Protein AF-A0A7Y4IIH1-F1 (afdb_monomer_lite)

InterPro domains:
  IPR046275 Protein of unknown function DUF6308 [PF19827] (46-214)

Foldseek 3Di:
DDWDKQKQAQFWAWDLPPVRDIDTGGGIDILTNLLVLVVCCCVQALVLVLLCCQFVNPVPQLLFQDPVLQVSCCVRPVLCQCVDPLLVVLSVVLSVVRSVLLVPADLAQALLDDCLLVSQLVNQCSNDVSRDDDQRSLNSLSRCCSSRVRRGASCHPLLCNRLVHPRSSSSSVSLSCSCVPVSNVVVLVVSQVVCCVPSVRNHHSSHSVSSSSVFQSVQWDDPDVPDTDRDDDPPPRPDPDDDPPPPDDD

Sequence (250 aa):
MATERLFLPNVDVGRVDKSGKWKSARSDWFIADPWEKLIAKYERGTTFAYDHYVFNGKHPQRNRITDADIATVNALMNANAGATLDFLNRLRAAQDDLEPLLAQVPLDADLLGPHGVATAAKLLSTLIEKTVRGTQLAVASKLLSMKRPHLVPMLDTVVQACLGTSEIDLALQRFADLVSSGDNHRLLEALSGRVAQRYGIPVGRVRVLDQLIWFDWNVVEADEPGKWVVRGFAEWGYTPGRDDGIRRGP

Secondary structure (DSSP, 8-state):
-PPPEEEEEEEEEEEE-TTS-EEEEEEEEEEESHHHHHHHHHHHSSHHHHHIIIIIS--S-TTS--HHHHHHHHHHH---TTSSHHHHHHHHHHHHHHHHHHHHS-TT--TTSTTHHHHHHHHHHHHHHHH-STTHHHHHHHHHHHHSTTT-----HHHHHHHT---HHHHHHHHHHHHHSHHHHHHHHHHHHHHHHHHS----HHHHHHHHHHHHHTTEEEEETTEEEE---------TT---S-----

pLDDT: mean 79.07, std 20.87, range [25.38, 98.19]

Radius of gyration: 18.15 Å; chains: 1; bounding box: 49×36×57 Å

Structure (mmCIF, N/CA/C/O backbone):
data_AF-A0A7Y4IIH1-F1
#
_entry.id   AF-A0A7Y4IIH1-F1
#
loop_
_atom_site.group_PDB
_atom_site.id
_atom_site.type_symbol
_atom_site.label_atom_id
_atom_site.label_alt_id
_atom_site.label_comp_id
_atom_site.label_asym_id
_atom_site.label_entity_id
_atom_site.label_seq_id
_atom_site.pdbx_PDB_ins_code
_atom_site.Cartn_x
_atom_site.Cartn_y
_atom_site.Cartn_z
_atom_site.occupancy
_atom_site.B_iso_or_equiv
_atom_site.auth_seq_id
_atom_site.auth_comp_id
_atom_site.auth_asym_id
_atom_site.auth_atom_id
_atom_site.pdbx_PDB_model_num
ATOM 1 N N . MET A 1 1 ? 15.203 -14.006 -24.481 1.00 44.81 1 MET A N 1
ATOM 2 C CA . MET A 1 1 ? 13.912 -13.722 -23.817 1.00 44.81 1 MET A CA 1
ATOM 3 C C . MET A 1 1 ? 13.910 -12.247 -23.461 1.00 44.81 1 MET A C 1
ATOM 5 O O . MET A 1 1 ? 14.944 -11.776 -23.009 1.00 44.81 1 MET A O 1
ATOM 9 N N . ALA A 1 2 ? 12.846 -11.501 -23.762 1.00 54.09 2 ALA A N 1
ATOM 10 C CA . ALA A 1 2 ? 12.781 -10.089 -23.388 1.00 54.09 2 ALA A CA 1
ATOM 11 C C . ALA A 1 2 ? 12.668 -9.983 -21.860 1.00 54.09 2 ALA A C 1
ATOM 13 O O . ALA A 1 2 ? 11.810 -10.635 -21.272 1.00 54.09 2 ALA A O 1
ATOM 14 N N . THR A 1 3 ? 13.551 -9.210 -21.231 1.00 71.94 3 THR A N 1
ATOM 15 C CA . THR A 1 3 ? 13.504 -8.945 -19.789 1.00 71.94 3 THR A CA 1
ATOM 16 C C . THR A 1 3 ? 12.234 -8.164 -19.455 1.00 71.94 3 THR A C 1
ATOM 18 O O . THR A 1 3 ? 12.039 -7.068 -19.986 1.00 71.94 3 THR A O 1
ATOM 21 N N . GLU A 1 4 ? 11.376 -8.713 -18.590 1.00 82.69 4 GLU A N 1
ATOM 22 C CA . GLU A 1 4 ? 10.209 -7.999 -18.057 1.00 82.69 4 GLU A CA 1
ATOM 23 C C . GLU A 1 4 ? 10.684 -6.767 -17.269 1.00 82.69 4 GLU A C 1
ATOM 25 O O . GLU A 1 4 ? 11.630 -6.841 -16.481 1.00 82.69 4 GLU A O 1
ATOM 30 N N . ARG A 1 5 ? 10.042 -5.616 -17.491 1.00 85.75 5 ARG A N 1
ATOM 31 C CA . ARG A 1 5 ? 10.365 -4.357 -16.809 1.00 85.75 5 ARG A CA 1
ATOM 32 C C . ARG A 1 5 ? 9.087 -3.657 -16.383 1.00 85.75 5 ARG A C 1
ATOM 34 O O . ARG A 1 5 ? 8.181 -3.499 -17.195 1.00 85.75 5 ARG A O 1
ATOM 41 N N . LEU A 1 6 ? 9.044 -3.218 -15.130 1.00 86.19 6 LEU A N 1
ATOM 42 C CA . LEU A 1 6 ? 8.003 -2.324 -14.628 1.00 86.19 6 LEU A CA 1
ATOM 43 C C . LEU A 1 6 ? 8.494 -0.883 -14.752 1.00 86.19 6 LEU A C 1
ATOM 45 O O . LEU A 1 6 ? 9.621 -0.593 -14.352 1.00 86.19 6 LEU A O 1
ATOM 49 N N . PHE A 1 7 ? 7.669 0.006 -15.294 1.00 86.38 7 PHE A N 1
ATOM 50 C CA . PHE A 1 7 ? 8.059 1.385 -15.562 1.00 86.38 7 PHE A CA 1
ATOM 51 C C . PHE A 1 7 ? 7.447 2.347 -14.545 1.00 86.38 7 PHE A C 1
ATOM 53 O O . PHE A 1 7 ? 6.234 2.402 -14.379 1.00 86.38 7 PHE A O 1
ATOM 60 N N . LEU A 1 8 ? 8.281 3.137 -13.884 1.00 84.06 8 L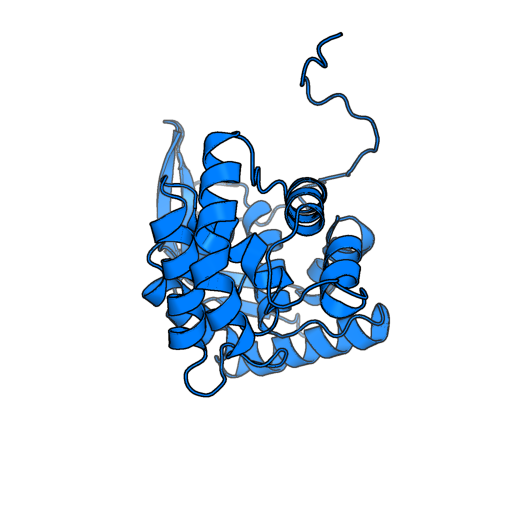EU A N 1
ATOM 61 C CA . LEU A 1 8 ? 7.880 4.162 -12.932 1.00 84.06 8 LEU A CA 1
ATOM 62 C C . LEU A 1 8 ? 8.285 5.531 -13.507 1.00 84.06 8 LEU A C 1
ATOM 64 O O . LEU A 1 8 ? 9.437 5.943 -13.342 1.00 84.06 8 LEU A O 1
ATOM 68 N N . PRO A 1 9 ? 7.386 6.216 -14.239 1.00 78.56 9 PRO A N 1
ATOM 69 C CA . PRO A 1 9 ? 7.698 7.507 -14.837 1.00 78.56 9 PRO A CA 1
ATOM 70 C C . PRO A 1 9 ? 7.870 8.582 -13.772 1.00 78.56 9 PRO A C 1
ATOM 72 O O . PRO A 1 9 ? 7.088 8.645 -12.820 1.00 78.56 9 PRO A O 1
ATOM 75 N N . ASN A 1 10 ? 8.820 9.492 -14.002 1.00 76.81 10 ASN A N 1
ATOM 76 C CA . ASN A 1 10 ? 8.919 10.750 -13.260 1.00 76.81 10 ASN A CA 1
ATOM 77 C C . ASN A 1 10 ? 8.866 10.561 -11.727 1.00 76.81 10 ASN A C 1
ATOM 79 O O . ASN A 1 10 ? 8.153 11.279 -11.025 1.00 76.81 10 ASN A O 1
ATOM 83 N N . VAL A 1 11 ? 9.583 9.575 -11.195 1.00 74.00 11 VAL A N 1
ATOM 84 C CA . VAL A 1 11 ? 9.706 9.324 -9.752 1.00 74.00 11 VAL A CA 1
ATOM 85 C C . VAL A 1 11 ? 10.862 10.134 -9.189 1.00 74.00 11 VAL A C 1
ATOM 87 O O . VAL A 1 11 ? 11.832 10.408 -9.896 1.00 74.00 11 VAL A O 1
ATOM 90 N N . ASP A 1 12 ? 10.761 10.572 -7.936 1.00 66.56 12 ASP A N 1
ATOM 91 C CA . ASP A 1 12 ? 11.927 11.181 -7.297 1.00 66.56 12 ASP A CA 1
ATOM 92 C C . ASP A 1 12 ? 12.937 10.064 -7.064 1.00 66.56 12 ASP A C 1
ATOM 94 O O . ASP A 1 12 ? 12.570 9.046 -6.496 1.00 66.56 12 ASP A O 1
ATOM 98 N N . VAL A 1 13 ? 14.170 10.236 -7.549 1.00 64.06 13 VAL A N 1
ATOM 99 C CA . VAL A 1 13 ? 15.329 9.352 -7.352 1.00 64.06 13 VAL A CA 1
ATOM 100 C C . VAL A 1 13 ? 16.406 10.173 -6.660 1.00 64.06 13 VAL A C 1
ATOM 102 O O . VAL A 1 13 ? 16.726 11.277 -7.103 1.00 64.06 13 VAL A O 1
ATOM 105 N N . GLY A 1 14 ? 16.955 9.694 -5.545 1.00 56.56 14 GLY A N 1
ATOM 106 C CA . GLY A 1 14 ? 17.866 10.511 -4.750 1.00 56.56 14 GLY A CA 1
ATOM 107 C C . GLY A 1 14 ? 18.852 9.745 -3.888 1.00 56.56 14 GLY A C 1
ATOM 108 O O . GLY A 1 14 ? 18.819 8.523 -3.795 1.00 56.56 14 GLY A O 1
ATOM 109 N N . ARG A 1 15 ? 19.760 10.501 -3.266 1.00 53.66 15 ARG A N 1
ATOM 110 C CA . ARG A 1 15 ? 20.737 10.008 -2.293 1.00 53.66 15 ARG A CA 1
ATOM 111 C C . ARG A 1 15 ? 20.889 10.979 -1.138 1.00 53.66 15 ARG A C 1
ATOM 113 O O . ARG A 1 15 ? 20.716 12.186 -1.298 1.00 53.66 15 ARG A O 1
ATOM 120 N N . VAL A 1 16 ? 21.331 10.461 -0.004 1.00 48.91 16 VAL A N 1
ATOM 121 C CA . VAL A 1 16 ? 21.930 11.279 1.048 1.00 48.91 16 VAL A CA 1
ATOM 122 C C . VAL A 1 16 ? 23.322 11.705 0.565 1.00 48.91 16 VAL A C 1
ATOM 124 O O . VAL A 1 16 ? 24.141 10.870 0.188 1.00 48.91 16 VAL A O 1
ATOM 127 N N . ASP A 1 17 ? 23.581 13.007 0.472 1.00 51.72 17 ASP A N 1
ATOM 128 C CA . ASP A 1 17 ? 24.900 13.516 0.111 1.00 51.72 17 ASP A CA 1
ATOM 129 C C . ASP A 1 17 ? 25.896 13.384 1.278 1.00 51.72 17 ASP A C 1
ATOM 131 O O . ASP A 1 17 ? 25.547 12.988 2.388 1.00 51.72 17 ASP A O 1
ATOM 135 N N . LYS A 1 18 ? 27.165 13.740 1.039 1.00 48.38 18 LYS A N 1
ATOM 136 C CA . LYS A 1 18 ? 28.232 13.651 2.054 1.00 48.38 18 LYS A CA 1
ATOM 137 C C . LYS A 1 18 ? 27.958 14.482 3.319 1.00 48.38 18 LYS A C 1
ATOM 139 O O . LYS A 1 18 ? 28.639 14.282 4.316 1.00 48.38 18 LYS A O 1
ATOM 144 N N . SER A 1 19 ? 27.002 15.414 3.276 1.00 60.31 19 SER A N 1
ATOM 145 C CA . SER A 1 19 ? 26.582 16.235 4.416 1.00 60.31 19 SER A CA 1
ATOM 146 C C . SER A 1 19 ? 25.385 15.655 5.175 1.00 60.31 19 SER A C 1
ATOM 148 O O . SER A 1 19 ? 24.876 16.292 6.092 1.00 60.31 19 SER A O 1
ATOM 150 N N . GLY A 1 20 ? 24.912 14.463 4.801 1.00 47.56 20 GLY A N 1
ATOM 151 C CA . GLY A 1 20 ? 23.701 13.883 5.374 1.00 47.56 20 GLY A CA 1
ATOM 152 C C . GLY A 1 20 ? 22.411 14.453 4.775 1.00 47.56 20 GLY A C 1
ATOM 153 O O . GLY A 1 20 ? 21.328 14.141 5.265 1.00 47.56 20 GLY A O 1
ATOM 154 N N . LYS A 1 21 ? 22.483 15.272 3.713 1.00 50.66 21 LYS A N 1
ATOM 155 C CA . LYS A 1 21 ? 21.307 15.916 3.116 1.00 50.66 21 LYS A CA 1
ATO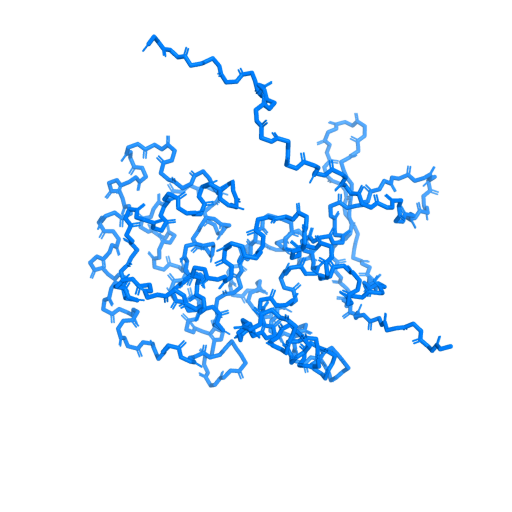M 156 C C . LYS A 1 21 ? 20.780 15.112 1.932 1.00 50.66 21 LYS A C 1
ATOM 158 O O . LYS A 1 21 ? 21.519 14.815 0.997 1.00 50.66 21 LYS A O 1
ATOM 163 N N . TRP A 1 22 ? 19.484 14.807 1.934 1.00 56.59 22 TRP A N 1
ATOM 164 C CA . TRP A 1 22 ? 18.830 14.176 0.787 1.00 56.59 22 TRP A CA 1
ATOM 165 C C . TRP A 1 22 ? 18.840 15.109 -0.435 1.00 56.59 22 TRP A C 1
ATOM 167 O O . TRP A 1 22 ? 18.371 16.248 -0.367 1.00 56.59 22 TRP A O 1
ATOM 177 N N . LYS A 1 23 ? 19.368 14.620 -1.559 1.00 55.09 23 LYS A N 1
ATOM 178 C CA . LYS A 1 23 ? 19.279 15.235 -2.886 1.00 55.09 23 LYS A CA 1
ATOM 179 C C . LYS A 1 23 ? 18.544 14.281 -3.810 1.00 55.09 23 LYS A C 1
ATOM 181 O O . LYS A 1 23 ? 18.997 13.155 -3.984 1.00 55.09 23 LYS A O 1
ATOM 186 N N . SER A 1 24 ? 17.458 14.745 -4.414 1.00 63.81 24 SER A N 1
ATOM 187 C CA . SER A 1 24 ? 16.693 13.987 -5.405 1.00 63.81 24 SER A CA 1
ATOM 188 C C . SER A 1 24 ? 16.525 14.775 -6.695 1.00 63.81 24 SER A C 1
ATOM 190 O O . SER A 1 24 ? 16.630 16.003 -6.710 1.00 63.81 24 SER A O 1
ATOM 192 N N . ALA A 1 25 ? 16.307 14.038 -7.775 1.00 62.34 25 ALA A N 1
ATOM 193 C CA . ALA A 1 25 ? 15.836 14.543 -9.046 1.00 62.34 25 ALA A CA 1
ATOM 194 C C . ALA A 1 25 ? 14.739 13.610 -9.554 1.00 62.34 25 ALA A C 1
ATOM 196 O O . ALA A 1 25 ? 14.790 12.398 -9.334 1.00 62.34 25 ALA A O 1
ATOM 197 N N . ARG A 1 26 ? 13.773 14.180 -10.268 1.00 65.56 26 ARG A N 1
ATOM 198 C CA . ARG A 1 26 ? 12.762 13.401 -10.967 1.00 65.56 26 ARG A CA 1
ATOM 199 C C . ARG A 1 26 ? 13.394 12.684 -12.156 1.00 65.56 26 ARG A C 1
ATOM 201 O O . ARG A 1 26 ? 14.034 13.325 -12.988 1.00 65.56 26 ARG A O 1
ATOM 208 N N . SER A 1 27 ? 13.215 11.373 -12.229 1.00 68.94 27 SER A N 1
ATOM 209 C CA . SER A 1 27 ? 13.695 10.543 -13.329 1.00 68.94 27 SER A CA 1
ATOM 210 C C . SER A 1 27 ? 12.711 9.424 -13.611 1.00 68.94 27 SER A C 1
ATOM 212 O O . SER A 1 27 ? 11.966 8.980 -12.742 1.00 68.94 27 SER A O 1
ATOM 214 N N . ASP A 1 28 ? 12.762 8.933 -14.835 1.00 76.44 28 ASP A N 1
ATOM 215 C CA . ASP A 1 28 ? 12.194 7.647 -15.190 1.00 76.44 28 ASP A CA 1
ATOM 216 C C . ASP A 1 28 ? 12.998 6.522 -14.526 1.00 76.44 28 ASP A C 1
ATOM 218 O O . ASP A 1 28 ? 14.234 6.549 -14.522 1.00 76.44 28 ASP A O 1
ATOM 222 N N . TRP A 1 29 ? 12.298 5.539 -13.960 1.00 77.69 29 TRP A N 1
ATOM 223 C CA . TRP A 1 29 ? 12.890 4.370 -13.313 1.00 77.69 29 TRP A CA 1
ATOM 224 C C . TRP A 1 29 ? 12.255 3.084 -13.846 1.00 77.69 29 TRP A C 1
ATOM 226 O O . TRP A 1 29 ? 11.046 2.997 -14.042 1.00 77.69 29 TRP A O 1
ATOM 236 N N . PHE A 1 30 ? 13.082 2.068 -14.087 1.00 81.94 30 PHE A N 1
ATOM 237 C CA . PHE A 1 30 ? 12.644 0.729 -14.457 1.00 81.94 30 PHE A CA 1
ATOM 238 C C . PHE A 1 30 ? 13.033 -0.281 -13.383 1.00 81.94 30 PHE A C 1
ATOM 240 O O . PHE A 1 30 ? 14.219 -0.455 -13.099 1.00 81.94 30 PHE A O 1
ATOM 247 N N . ILE A 1 31 ? 12.051 -1.019 -12.871 1.00 84.12 31 ILE A N 1
ATOM 248 C CA . ILE A 1 31 ? 12.310 -2.210 -12.065 1.00 84.12 31 ILE A CA 1
ATOM 249 C C . ILE A 1 31 ? 12.504 -3.376 -13.034 1.00 84.12 31 ILE A C 1
ATOM 251 O O . ILE A 1 31 ? 11.542 -3.893 -13.607 1.00 84.12 31 ILE A O 1
ATOM 255 N N . ALA A 1 32 ? 13.760 -3.772 -13.238 1.00 82.38 32 ALA A N 1
ATOM 256 C CA . ALA A 1 32 ? 14.107 -4.969 -14.006 1.00 82.38 32 ALA A CA 1
AT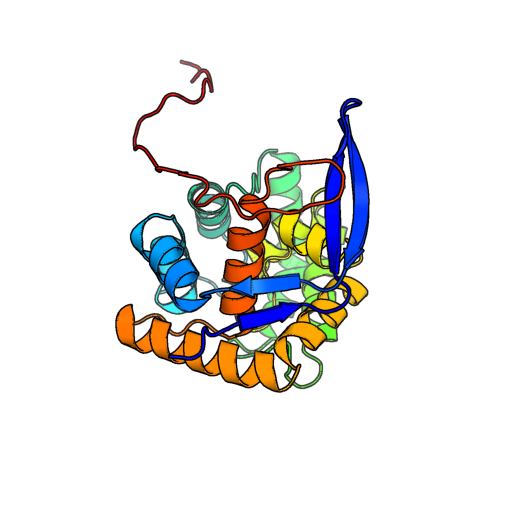OM 257 C C . ALA A 1 32 ? 13.762 -6.251 -13.231 1.00 82.38 32 ALA A C 1
ATOM 259 O O . ALA A 1 32 ? 13.793 -6.242 -12.000 1.00 82.38 32 ALA A O 1
ATOM 260 N N . ASP A 1 33 ? 13.439 -7.327 -13.947 1.00 85.38 33 ASP A N 1
ATOM 261 C CA . ASP A 1 33 ? 13.235 -8.676 -13.397 1.00 85.38 33 ASP A CA 1
ATOM 262 C C . ASP A 1 33 ? 12.285 -8.713 -12.176 1.00 85.38 33 ASP A C 1
ATOM 264 O O . ASP A 1 33 ? 12.609 -9.278 -11.125 1.00 85.38 33 ASP A O 1
ATOM 268 N N . PRO A 1 34 ? 11.086 -8.095 -12.265 1.00 90.31 34 PRO A N 1
ATOM 269 C CA . PRO A 1 34 ? 10.200 -7.926 -11.113 1.00 90.31 34 PRO A CA 1
ATOM 270 C C . PRO A 1 34 ? 9.757 -9.264 -10.508 1.00 90.31 34 PRO A C 1
ATOM 272 O O . PRO A 1 34 ? 9.565 -9.364 -9.299 1.00 90.31 34 PRO A O 1
ATOM 275 N N . TRP A 1 35 ? 9.645 -10.321 -11.316 1.00 92.69 35 TRP A N 1
ATOM 276 C CA . TRP A 1 35 ? 9.315 -11.648 -10.806 1.00 92.69 35 TRP A CA 1
ATOM 277 C C . TRP A 1 35 ? 10.412 -12.233 -9.907 1.00 92.69 35 TRP A C 1
ATOM 279 O O . TRP A 1 35 ? 10.108 -12.757 -8.836 1.00 92.69 35 TRP A O 1
ATOM 289 N N . GLU A 1 36 ? 11.683 -12.098 -10.287 1.00 87.19 36 GLU A N 1
ATOM 290 C CA . GLU A 1 36 ? 12.807 -12.581 -9.474 1.00 87.19 36 GLU A CA 1
ATOM 291 C C . GLU A 1 36 ? 12.888 -11.831 -8.140 1.00 87.19 36 GLU A C 1
ATOM 293 O O . GLU A 1 36 ? 13.114 -12.429 -7.085 1.00 87.19 36 GLU A O 1
ATOM 298 N N . LYS A 1 37 ? 12.610 -10.522 -8.168 1.00 86.56 37 LYS A N 1
ATOM 299 C CA . LYS A 1 37 ? 12.532 -9.675 -6.971 1.00 86.56 37 LYS A CA 1
ATOM 300 C C . LYS A 1 37 ? 11.412 -10.108 -6.030 1.00 86.56 37 LYS A C 1
ATOM 302 O O . LYS A 1 37 ? 11.634 -10.204 -4.822 1.00 86.56 37 LYS A O 1
ATOM 307 N N . LEU A 1 38 ? 10.230 -10.415 -6.566 1.00 90.31 38 LEU A N 1
ATOM 308 C CA . LEU A 1 38 ? 9.129 -10.963 -5.773 1.00 90.31 38 LEU A CA 1
ATOM 309 C C . LEU A 1 38 ? 9.506 -12.316 -5.166 1.00 90.31 38 LEU A C 1
ATOM 311 O O . LEU A 1 38 ? 9.359 -12.485 -3.961 1.00 90.31 38 LEU A O 1
ATOM 315 N N . ILE A 1 39 ? 10.062 -13.250 -5.941 1.00 89.44 39 ILE A N 1
ATOM 316 C CA . ILE A 1 39 ? 10.516 -14.544 -5.402 1.00 89.44 39 ILE A CA 1
ATOM 317 C C . ILE A 1 39 ? 11.471 -14.331 -4.224 1.00 89.44 39 ILE A C 1
ATOM 319 O O . ILE A 1 39 ? 11.249 -14.881 -3.145 1.00 89.44 39 ILE A O 1
ATOM 323 N N . ALA A 1 40 ? 12.487 -13.481 -4.389 1.00 84.88 40 ALA A N 1
ATOM 324 C CA . ALA A 1 40 ? 13.439 -13.187 -3.323 1.00 84.88 40 ALA A CA 1
ATOM 325 C C . ALA A 1 40 ? 12.748 -12.622 -2.069 1.00 84.88 40 ALA A C 1
ATOM 327 O O . ALA A 1 40 ? 13.067 -13.027 -0.949 1.00 84.88 40 ALA A O 1
ATOM 328 N N . LYS A 1 41 ? 11.761 -11.735 -2.244 1.00 84.12 41 LYS A N 1
ATOM 329 C CA . LYS A 1 41 ? 10.953 -11.174 -1.153 1.00 84.12 41 LYS A CA 1
ATOM 330 C C . LYS A 1 41 ? 10.145 -12.223 -0.395 1.00 84.12 41 LYS A C 1
ATOM 332 O O . LYS A 1 41 ? 10.058 -12.116 0.830 1.00 84.12 41 LYS A O 1
ATOM 337 N N . TYR A 1 42 ? 9.546 -13.182 -1.096 1.00 88.12 42 TYR A N 1
ATOM 338 C CA . TYR A 1 42 ? 8.730 -14.238 -0.491 1.00 88.12 42 TYR A CA 1
ATOM 339 C C . TYR A 1 42 ? 9.578 -15.342 0.145 1.00 88.12 42 TYR A C 1
ATOM 341 O O . TYR A 1 42 ? 9.196 -15.866 1.185 1.00 88.12 42 TYR A O 1
ATOM 349 N N . GLU A 1 43 ? 10.732 -15.677 -0.431 1.00 86.25 43 GLU A N 1
ATOM 350 C CA . GLU A 1 43 ? 11.557 -16.801 0.037 1.00 86.25 43 GLU A CA 1
ATOM 351 C C . GLU A 1 43 ? 12.583 -16.415 1.107 1.00 86.25 43 GLU A C 1
ATOM 353 O O . GLU A 1 43 ? 13.008 -17.273 1.876 1.00 86.25 43 GLU A O 1
ATOM 358 N N . ARG A 1 44 ? 12.999 -15.143 1.170 1.00 76.75 44 ARG A N 1
ATOM 359 C CA . ARG A 1 44 ? 14.077 -14.691 2.074 1.00 76.75 44 ARG A CA 1
ATOM 360 C C . ARG A 1 44 ? 13.641 -13.636 3.088 1.00 76.75 44 ARG A C 1
ATOM 362 O O . ARG A 1 44 ? 14.411 -13.301 3.982 1.00 76.75 44 ARG A O 1
ATOM 369 N N . GLY A 1 45 ? 12.440 -13.082 2.934 1.00 73.50 45 GLY A N 1
ATOM 370 C CA . GLY A 1 45 ? 11.942 -11.975 3.746 1.00 73.50 45 GLY A CA 1
ATOM 371 C C . GLY A 1 45 ? 10.733 -12.327 4.610 1.00 73.50 45 GLY A C 1
ATOM 372 O O . GLY A 1 45 ? 10.229 -13.445 4.621 1.00 73.50 45 GLY A O 1
ATOM 373 N N . THR A 1 46 ? 10.211 -11.314 5.297 1.00 84.12 46 THR A N 1
ATOM 374 C CA . THR A 1 46 ? 8.980 -11.389 6.104 1.00 84.12 46 THR A CA 1
ATOM 375 C C . THR A 1 46 ? 7.699 -11.332 5.263 1.00 84.12 46 THR A C 1
ATOM 377 O O . THR A 1 46 ? 6.599 -11.475 5.797 1.00 84.12 46 THR A O 1
ATOM 380 N N . THR A 1 47 ? 7.831 -11.134 3.947 1.00 89.38 47 THR A N 1
ATOM 381 C CA . THR A 1 47 ? 6.727 -10.931 2.999 1.00 89.38 47 THR A CA 1
ATOM 382 C C . THR A 1 47 ? 5.737 -12.085 3.013 1.00 89.38 47 THR A C 1
ATOM 384 O O . THR A 1 47 ? 4.545 -11.844 3.169 1.00 89.38 47 THR A O 1
ATOM 387 N N . PHE A 1 48 ? 6.224 -13.329 2.929 1.00 90.19 48 PHE A N 1
ATOM 388 C CA . PHE A 1 48 ? 5.360 -14.509 2.936 1.00 90.19 48 PHE A CA 1
ATOM 389 C C . PHE A 1 48 ? 4.524 -14.580 4.219 1.00 90.19 48 PHE A C 1
ATOM 391 O O . PHE A 1 48 ? 3.310 -14.738 4.152 1.00 90.19 48 PHE A O 1
ATOM 398 N N . ALA A 1 49 ? 5.153 -14.401 5.385 1.00 89.75 49 ALA A N 1
ATOM 399 C CA . ALA A 1 49 ? 4.456 -14.433 6.670 1.00 89.75 49 ALA A CA 1
ATOM 400 C C . ALA A 1 49 ? 3.409 -13.314 6.786 1.00 89.75 49 ALA A C 1
ATOM 402 O O . ALA A 1 49 ? 2.292 -13.554 7.245 1.00 89.75 49 ALA A O 1
ATOM 403 N N . TYR A 1 50 ? 3.752 -12.104 6.337 1.00 90.75 50 TYR A N 1
ATOM 404 C CA . TYR A 1 50 ? 2.841 -10.966 6.376 1.00 90.75 50 TYR A CA 1
ATOM 405 C C . TYR A 1 50 ? 1.660 -11.147 5.421 1.00 90.75 50 TYR A C 1
ATOM 407 O O . TYR A 1 50 ? 0.513 -11.027 5.844 1.00 90.75 50 TYR A O 1
ATOM 415 N N . ASP A 1 51 ? 1.904 -11.471 4.150 1.00 92.69 51 ASP A N 1
ATOM 416 C CA . ASP A 1 51 ? 0.814 -11.606 3.183 1.00 92.69 51 ASP A CA 1
ATOM 417 C C . ASP A 1 51 ? -0.046 -12.838 3.503 1.00 92.69 51 ASP A C 1
ATOM 419 O O . ASP A 1 51 ? -1.266 -12.796 3.354 1.00 92.69 51 ASP A O 1
ATOM 423 N N . HIS A 1 52 ? 0.538 -13.903 4.060 1.00 89.94 52 HIS A N 1
ATOM 424 C CA . HIS A 1 52 ? -0.249 -15.005 4.599 1.00 89.94 52 HIS A CA 1
ATOM 425 C C . HIS A 1 52 ? -1.166 -14.534 5.738 1.00 89.94 52 HIS A C 1
ATOM 427 O O . HIS A 1 52 ? -2.343 -14.875 5.730 1.00 89.94 52 HIS A O 1
ATOM 433 N N . TYR A 1 53 ? -0.686 -13.725 6.692 1.00 88.44 53 TYR A N 1
ATOM 434 C CA . TYR A 1 53 ? -1.532 -13.150 7.751 1.00 88.44 53 TYR A CA 1
ATOM 435 C C . TYR A 1 53 ? -2.673 -12.287 7.187 1.00 88.44 53 TYR A C 1
ATOM 437 O O . TYR A 1 53 ? -3.823 -12.429 7.605 1.00 88.44 53 TYR A O 1
ATOM 445 N N . VAL A 1 54 ? -2.374 -11.425 6.214 1.00 90.25 54 VAL A N 1
ATOM 446 C CA . VAL A 1 54 ? -3.329 -10.449 5.667 1.00 90.25 54 VAL A CA 1
ATOM 447 C C . VAL A 1 54 ? -4.379 -11.091 4.757 1.00 90.25 54 VAL A C 1
ATOM 449 O O . VAL A 1 54 ? -5.577 -10.819 4.919 1.00 90.25 54 VAL A O 1
ATOM 452 N N . PHE A 1 55 ? -3.951 -11.931 3.812 1.00 87.62 55 PHE A N 1
ATOM 453 C CA . PHE A 1 55 ? -4.801 -12.453 2.736 1.00 87.62 55 PHE A CA 1
ATOM 454 C C . PHE A 1 55 ? -5.366 -13.848 3.030 1.00 87.62 55 PHE A C 1
ATOM 456 O O . PHE A 1 55 ? -6.518 -14.107 2.696 1.00 87.62 55 PHE A O 1
ATOM 463 N N . ASN A 1 56 ? -4.606 -14.717 3.704 1.00 81.38 56 ASN A N 1
ATOM 464 C CA . ASN A 1 56 ? -5.023 -16.099 3.997 1.00 81.38 56 ASN A CA 1
ATOM 465 C C . ASN A 1 56 ? -5.385 -16.326 5.468 1.00 81.38 56 ASN A C 1
ATOM 467 O O . ASN A 1 56 ? -6.046 -17.305 5.820 1.00 81.38 56 ASN A O 1
ATOM 471 N N . GLY A 1 57 ? -4.941 -15.433 6.348 1.00 61.50 57 GLY A N 1
ATOM 472 C CA . GLY A 1 57 ? -5.226 -15.497 7.763 1.00 61.50 57 GLY A CA 1
ATOM 473 C C . GLY A 1 57 ? -6.712 -15.292 8.011 1.00 61.50 57 GLY A C 1
ATOM 474 O O . GLY A 1 57 ? -7.372 -14.463 7.378 1.00 61.50 57 GLY A O 1
ATOM 475 N N . LYS A 1 58 ? -7.236 -16.004 9.012 1.00 59.56 58 LYS A N 1
ATOM 476 C CA . LYS A 1 58 ? -8.506 -15.675 9.672 1.00 59.56 58 LYS A CA 1
ATOM 477 C C . LYS A 1 58 ? -8.343 -14.368 10.445 1.00 59.56 58 LYS A C 1
ATOM 479 O O . LYS A 1 58 ? -8.471 -14.374 11.664 1.00 59.56 58 LYS A O 1
ATOM 484 N N . HIS A 1 59 ? -7.978 -13.283 9.763 1.00 66.69 59 HIS A N 1
ATOM 485 C CA . HIS A 1 59 ? -7.698 -12.004 10.381 1.00 66.69 59 HIS A CA 1
ATOM 486 C C . HIS A 1 59 ? -8.923 -11.617 11.220 1.00 66.69 59 HIS A C 1
ATOM 488 O O . HIS A 1 59 ? -9.978 -11.303 10.654 1.00 66.69 59 HIS A O 1
ATOM 494 N N . PRO A 1 60 ? -8.820 -11.660 12.560 1.00 63.06 60 PRO A N 1
ATOM 495 C CA . PRO A 1 60 ? -9.954 -11.336 13.397 1.00 63.06 60 PRO A CA 1
ATOM 496 C C . PRO A 1 60 ? -10.214 -9.837 13.256 1.00 63.06 60 PRO A C 1
ATOM 498 O O . PRO A 1 60 ? -9.277 -9.048 13.152 1.00 63.06 60 PRO A O 1
ATOM 501 N N . GLN A 1 61 ? -11.488 -9.448 13.219 1.00 86.44 61 GLN A N 1
ATOM 502 C CA . GLN A 1 61 ? -11.904 -8.043 13.271 1.00 86.44 61 GLN A CA 1
ATOM 503 C C . GLN A 1 61 ? -11.341 -7.184 12.115 1.00 86.44 61 GLN A C 1
ATOM 505 O O . GLN A 1 61 ? -10.528 -6.276 12.293 1.00 86.44 61 GLN A O 1
ATOM 510 N N . ARG A 1 62 ? -11.824 -7.440 10.889 1.00 90.00 62 ARG A N 1
ATOM 511 C CA . ARG A 1 62 ? -11.456 -6.687 9.669 1.00 90.00 62 ARG A CA 1
ATOM 512 C C . ARG A 1 62 ? -11.779 -5.187 9.723 1.00 90.00 62 ARG A C 1
ATOM 514 O O . ARG A 1 62 ? -11.257 -4.438 8.900 1.00 90.00 62 ARG A O 1
ATOM 521 N N . ASN A 1 63 ? -12.612 -4.756 10.667 1.00 94.06 63 ASN A N 1
ATOM 522 C CA . ASN A 1 63 ? -13.030 -3.362 10.812 1.00 94.06 63 ASN A CA 1
ATOM 523 C C . ASN A 1 63 ? -12.356 -2.647 11.988 1.00 94.06 63 ASN A C 1
ATOM 525 O O . ASN A 1 63 ? -12.659 -1.493 12.229 1.00 94.06 63 ASN A O 1
ATOM 529 N N . ARG A 1 64 ? -11.432 -3.296 12.704 1.00 92.62 64 ARG A N 1
ATOM 530 C CA . ARG A 1 64 ? -10.796 -2.727 13.898 1.00 92.62 64 ARG A CA 1
ATOM 531 C C . ARG A 1 64 ? -9.306 -3.014 13.890 1.00 92.62 64 ARG A C 1
ATOM 533 O O . ARG A 1 64 ? -8.932 -4.150 13.619 1.00 92.62 64 ARG A O 1
ATOM 540 N N . ILE A 1 65 ? -8.446 -2.039 14.188 1.00 92.00 65 ILE A N 1
ATOM 541 C CA . ILE A 1 65 ? -7.009 -2.320 14.380 1.00 92.00 65 ILE A CA 1
ATOM 542 C C . ILE A 1 65 ? -6.830 -2.932 15.776 1.00 92.00 65 ILE A C 1
ATOM 544 O O . ILE A 1 65 ? -7.208 -2.329 16.776 1.00 92.00 65 ILE A O 1
ATOM 548 N N . THR A 1 66 ? -6.283 -4.138 15.837 1.00 91.00 66 THR A N 1
ATOM 549 C CA . THR A 1 66 ? -6.132 -4.949 17.049 1.00 91.00 66 THR A CA 1
ATOM 550 C C . THR A 1 66 ? -4.691 -4.935 17.553 1.00 91.00 66 THR A C 1
ATOM 552 O O . THR A 1 66 ? -3.767 -4.585 16.818 1.00 91.00 66 THR A O 1
ATOM 555 N N . ASP A 1 67 ? -4.467 -5.391 18.784 1.00 89.56 67 ASP A N 1
ATOM 556 C CA . ASP A 1 67 ? -3.107 -5.556 19.315 1.00 89.56 67 ASP A CA 1
ATOM 557 C C . ASP A 1 67 ? -2.289 -6.573 18.493 1.00 89.56 67 ASP A C 1
ATOM 559 O O . ASP A 1 67 ? -1.079 -6.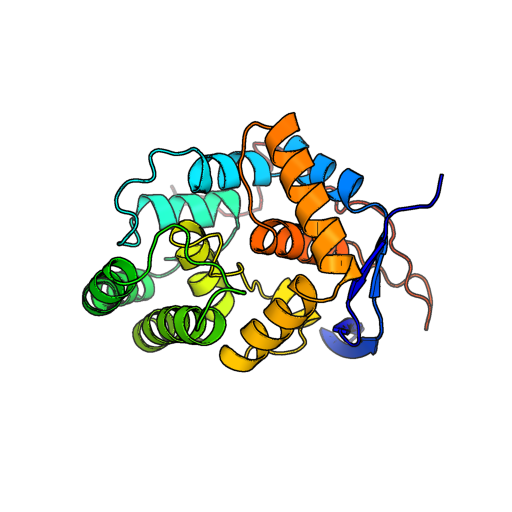410 18.334 1.00 89.56 67 ASP A O 1
ATOM 563 N N . ALA A 1 68 ? -2.947 -7.576 17.894 1.00 89.31 68 ALA A N 1
ATOM 564 C CA . ALA A 1 68 ? -2.309 -8.519 16.975 1.00 89.31 68 ALA A CA 1
ATOM 565 C C . ALA A 1 68 ? -1.800 -7.830 15.698 1.00 89.31 68 ALA A C 1
ATOM 567 O O . ALA A 1 68 ? -0.735 -8.188 15.195 1.00 89.31 68 ALA A O 1
ATOM 568 N N . ASP A 1 69 ? -2.498 -6.803 15.210 1.00 90.12 69 ASP A N 1
ATOM 569 C CA . ASP A 1 69 ? -2.060 -6.017 14.050 1.00 90.12 69 ASP A CA 1
ATOM 570 C C . ASP A 1 69 ? -0.828 -5.192 14.374 1.00 90.12 69 ASP A C 1
ATOM 572 O O . ASP A 1 69 ? 0.132 -5.177 13.607 1.00 90.12 69 ASP A O 1
ATOM 576 N N . ILE A 1 70 ? -0.832 -4.547 15.541 1.00 89.88 70 ILE A N 1
ATOM 577 C CA . ILE A 1 70 ? 0.304 -3.765 16.033 1.00 89.88 70 ILE A CA 1
ATOM 578 C C . ILE A 1 70 ? 1.529 -4.674 16.197 1.00 89.88 70 ILE A C 1
ATOM 580 O O . ILE A 1 70 ? 2.613 -4.351 15.711 1.00 89.88 70 ILE A O 1
ATOM 584 N N . ALA A 1 71 ? 1.357 -5.841 16.823 1.00 88.50 71 ALA A N 1
ATOM 585 C CA . ALA A 1 71 ? 2.428 -6.820 16.982 1.00 88.50 71 ALA A CA 1
ATOM 586 C C . ALA A 1 71 ? 2.957 -7.315 15.626 1.00 88.50 71 ALA A C 1
ATOM 588 O O . ALA A 1 71 ? 4.167 -7.328 15.402 1.00 88.50 71 ALA A O 1
ATOM 589 N N . THR A 1 72 ? 2.059 -7.657 14.699 1.00 89.12 72 THR A N 1
ATOM 590 C CA . THR A 1 72 ? 2.413 -8.172 13.368 1.00 89.12 72 THR A CA 1
ATOM 591 C C . THR A 1 72 ? 3.161 -7.132 12.542 1.00 89.12 72 THR A C 1
ATOM 593 O O . THR A 1 72 ? 4.207 -7.430 11.967 1.00 89.12 72 THR A O 1
ATOM 596 N N . VAL A 1 73 ? 2.670 -5.893 12.500 1.00 87.94 73 VAL A N 1
ATOM 597 C CA . VAL A 1 73 ? 3.288 -4.829 11.700 1.00 87.94 73 VAL A CA 1
ATOM 598 C C . VAL A 1 73 ? 4.648 -4.405 12.265 1.00 87.94 73 VAL A C 1
ATOM 600 O O . VAL A 1 73 ? 5.552 -4.044 11.512 1.00 87.94 73 VAL A O 1
ATOM 603 N N . ASN A 1 74 ? 4.842 -4.502 13.581 1.00 87.56 74 ASN A N 1
ATOM 604 C CA . ASN A 1 74 ? 6.146 -4.274 14.195 1.00 87.56 74 ASN A CA 1
ATOM 605 C C . ASN A 1 74 ? 7.118 -5.409 13.884 1.00 87.56 74 ASN A C 1
ATOM 607 O O . ASN A 1 74 ? 8.222 -5.143 13.416 1.00 87.56 74 ASN A O 1
ATOM 611 N N . ALA A 1 75 ? 6.695 -6.659 14.082 1.00 85.00 75 ALA A N 1
ATOM 612 C CA . ALA A 1 75 ? 7.546 -7.828 13.889 1.00 85.00 75 ALA A CA 1
ATOM 613 C C . ALA A 1 75 ? 7.950 -8.037 12.423 1.00 85.00 75 ALA A C 1
ATOM 615 O O . ALA A 1 75 ? 9.083 -8.416 12.144 1.00 85.00 75 ALA A O 1
ATOM 616 N N . LEU A 1 76 ? 7.029 -7.802 11.484 1.00 85.94 76 LEU A N 1
ATOM 617 C CA . LEU A 1 76 ? 7.237 -8.145 10.076 1.00 85.94 76 LEU A CA 1
ATOM 618 C C . LEU A 1 76 ? 7.618 -6.947 9.202 1.00 85.94 76 LEU A C 1
ATOM 620 O O . LEU A 1 76 ? 8.190 -7.156 8.134 1.00 85.94 76 LEU A O 1
ATOM 624 N N . MET A 1 77 ? 7.306 -5.717 9.626 1.00 81.75 77 MET A N 1
ATOM 625 C CA . MET A 1 77 ? 7.455 -4.505 8.799 1.00 81.75 77 MET A CA 1
ATOM 626 C C . MET A 1 77 ? 8.194 -3.357 9.497 1.00 81.75 77 MET A C 1
ATOM 628 O O . MET A 1 77 ? 8.245 -2.249 8.948 1.00 81.75 77 MET A O 1
ATOM 632 N N . ASN A 1 78 ? 8.737 -3.605 10.697 1.00 80.88 78 ASN A N 1
ATOM 633 C CA . ASN A 1 78 ? 9.472 -2.638 11.517 1.00 80.88 78 ASN A CA 1
ATOM 634 C C . ASN A 1 78 ? 8.761 -1.274 11.618 1.00 80.88 78 ASN A C 1
ATOM 636 O O . ASN A 1 78 ? 9.368 -0.211 11.486 1.00 80.88 78 ASN A O 1
ATOM 640 N N . ALA A 1 79 ? 7.432 -1.292 11.758 1.00 79.69 79 ALA A N 1
ATOM 641 C CA . ALA A 1 79 ? 6.641 -0.067 11.698 1.00 79.69 79 ALA A CA 1
ATOM 642 C C . ALA A 1 79 ? 6.798 0.819 12.939 1.00 79.69 79 ALA A C 1
ATOM 644 O O . ALA A 1 79 ? 6.488 2.005 12.868 1.00 79.69 79 ALA A O 1
ATOM 645 N N . ASN A 1 80 ? 7.254 0.263 14.068 1.00 80.12 80 ASN A N 1
ATOM 646 C CA . ASN A 1 80 ? 7.290 0.948 15.363 1.00 80.12 80 ASN A CA 1
ATOM 647 C C . ASN A 1 80 ? 5.915 1.527 15.772 1.00 80.12 80 ASN A C 1
ATOM 649 O O . ASN A 1 80 ? 5.818 2.537 16.473 1.00 80.12 80 ASN A O 1
ATOM 653 N N . ALA A 1 81 ? 4.830 0.878 15.339 1.00 73.81 81 ALA A N 1
ATOM 654 C CA . ALA A 1 81 ? 3.471 1.177 15.759 1.00 73.81 81 ALA A CA 1
ATOM 655 C C . ALA A 1 81 ? 3.348 0.926 17.268 1.00 73.81 81 ALA A C 1
ATOM 657 O O . ALA A 1 81 ? 3.706 -0.141 17.759 1.00 73.81 81 ALA A O 1
ATOM 658 N N . GLY A 1 82 ? 2.860 1.899 18.034 1.00 70.25 82 GLY A N 1
ATOM 659 C CA . GLY A 1 82 ? 2.776 1.734 19.488 1.00 70.25 82 GLY A CA 1
ATOM 660 C C . GLY A 1 82 ? 4.101 1.870 20.230 1.00 70.25 82 GLY A C 1
ATOM 661 O O . GLY A 1 82 ? 4.164 1.491 21.394 1.00 70.25 82 GLY A O 1
ATOM 662 N N . ALA A 1 83 ? 5.130 2.464 19.611 1.00 74.50 83 ALA A N 1
ATOM 663 C CA . ALA A 1 83 ? 6.396 2.771 20.284 1.00 74.50 83 ALA A CA 1
ATOM 664 C C . ALA A 1 83 ? 6.229 3.640 21.549 1.00 74.50 83 ALA A C 1
ATOM 666 O O . ALA A 1 83 ? 7.124 3.690 22.389 1.00 74.50 83 ALA A O 1
ATOM 667 N N . THR A 1 84 ? 5.088 4.322 21.706 1.00 76.56 84 THR A N 1
ATOM 668 C CA . THR A 1 84 ? 4.737 5.063 22.919 1.00 76.56 84 THR A CA 1
ATOM 669 C C . THR A 1 84 ? 3.336 4.694 23.409 1.00 76.56 84 THR A C 1
ATOM 671 O O . THR A 1 84 ? 2.415 4.479 22.617 1.00 76.56 84 THR A O 1
ATOM 674 N N . LEU A 1 85 ? 3.149 4.686 24.735 1.00 79.56 85 LEU A N 1
ATOM 675 C CA . LEU A 1 85 ? 1.832 4.506 25.365 1.00 79.56 85 LEU A CA 1
ATOM 676 C C . LEU A 1 85 ? 0.826 5.568 24.892 1.00 79.56 85 LEU A C 1
ATOM 678 O O . LEU A 1 85 ? -0.353 5.290 24.704 1.00 79.56 85 LEU A O 1
ATOM 682 N N . ASP A 1 86 ? 1.320 6.777 24.650 1.00 82.94 86 ASP A N 1
ATOM 683 C CA . ASP A 1 86 ? 0.555 7.902 24.127 1.00 82.94 86 ASP A CA 1
ATOM 684 C C . ASP A 1 86 ? -0.002 7.622 22.716 1.00 82.94 86 ASP A C 1
ATOM 686 O O . ASP A 1 86 ? -1.182 7.856 22.456 1.00 82.94 86 ASP A O 1
ATOM 690 N N . PHE A 1 87 ? 0.799 7.017 21.826 1.00 83.38 87 PHE A N 1
ATOM 691 C CA . PHE A 1 87 ? 0.309 6.549 20.527 1.00 83.38 87 PHE A CA 1
ATOM 692 C C . PHE A 1 87 ? -0.759 5.465 20.687 1.00 83.38 87 PHE A C 1
ATOM 694 O O . PHE A 1 87 ? -1.782 5.531 20.016 1.00 83.38 87 PHE A O 1
ATOM 701 N N . LEU A 1 88 ? -0.552 4.483 21.572 1.00 84.38 88 LEU A N 1
ATOM 702 C CA . LEU A 1 88 ? -1.528 3.409 21.795 1.00 84.38 88 LEU A CA 1
ATOM 703 C C . LEU A 1 88 ? -2.865 3.951 22.313 1.00 84.38 88 LEU A C 1
ATOM 705 O O . LEU A 1 88 ? -3.920 3.539 21.836 1.00 84.38 88 LEU A O 1
ATOM 709 N N . ASN A 1 89 ? -2.833 4.901 23.247 1.00 85.81 89 ASN A N 1
ATOM 710 C CA . ASN A 1 89 ? -4.036 5.547 23.771 1.00 85.81 89 ASN A CA 1
ATOM 711 C C . ASN A 1 89 ? -4.772 6.331 22.681 1.00 85.81 89 ASN A C 1
ATOM 713 O O . ASN A 1 89 ? -5.991 6.213 22.555 1.00 85.81 89 ASN A O 1
ATOM 717 N N . ARG A 1 90 ? -4.037 7.075 21.847 1.00 87.50 90 ARG A N 1
ATOM 718 C CA . ARG A 1 90 ? -4.619 7.789 20.706 1.00 87.50 90 ARG A CA 1
ATOM 719 C C . ARG A 1 90 ? -5.170 6.854 19.636 1.00 87.50 90 ARG A C 1
ATOM 721 O O . ARG A 1 90 ? -6.262 7.092 19.139 1.00 87.50 90 ARG A O 1
ATOM 728 N N . LEU A 1 91 ? -4.467 5.768 19.322 1.00 88.00 91 LEU A N 1
ATOM 729 C CA . LEU A 1 91 ? -4.946 4.750 18.390 1.00 88.00 91 LEU A CA 1
ATOM 730 C C . LEU A 1 91 ? -6.244 4.114 18.893 1.00 88.00 91 LEU A C 1
ATOM 732 O O . LEU A 1 91 ? -7.154 3.911 18.101 1.00 88.00 91 LEU A O 1
ATOM 736 N N . ARG A 1 92 ? -6.350 3.827 20.198 1.00 86.88 92 ARG A N 1
ATOM 737 C CA . ARG A 1 92 ? -7.587 3.318 20.811 1.00 86.88 92 ARG A CA 1
ATOM 738 C C . ARG A 1 92 ? -8.734 4.312 20.674 1.00 86.88 92 ARG A C 1
ATOM 740 O O . ARG A 1 92 ? -9.803 3.902 20.247 1.00 86.88 92 ARG A O 1
ATOM 747 N N . ALA A 1 93 ? -8.497 5.592 20.958 1.00 86.81 93 ALA A N 1
ATOM 748 C CA . ALA A 1 93 ? -9.499 6.642 20.770 1.00 86.81 93 ALA A CA 1
ATOM 749 C C . ALA A 1 93 ? -9.905 6.812 19.293 1.00 86.81 93 ALA A C 1
ATOM 751 O O . ALA A 1 93 ? -11.065 7.062 18.994 1.00 86.81 93 ALA A O 1
ATOM 752 N N . ALA A 1 94 ? -8.966 6.628 18.359 1.00 88.31 94 ALA A N 1
ATOM 753 C CA . ALA A 1 94 ? -9.236 6.689 16.925 1.00 88.31 94 ALA A CA 1
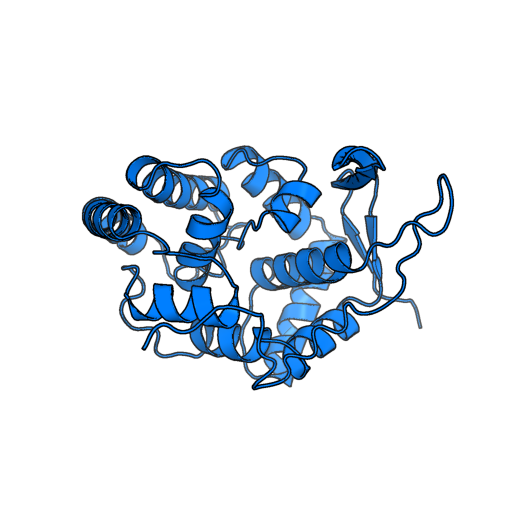ATOM 754 C C . ALA A 1 94 ? -10.112 5.528 16.417 1.00 88.31 94 ALA A C 1
ATOM 756 O O . ALA A 1 94 ? -10.722 5.663 15.358 1.00 88.31 94 ALA A O 1
ATOM 757 N N . GLN A 1 95 ? -10.183 4.394 17.132 1.00 89.06 95 GLN A N 1
ATOM 758 C CA . GLN A 1 95 ? -11.001 3.247 16.708 1.00 89.06 95 GLN A CA 1
ATOM 759 C C . GLN A 1 95 ? -12.479 3.593 16.627 1.00 89.06 95 GLN A C 1
ATOM 761 O O . GLN A 1 95 ? -13.145 3.103 15.725 1.00 89.06 95 GLN A O 1
ATOM 766 N N . ASP A 1 96 ? -12.982 4.425 17.539 1.00 89.75 96 ASP A N 1
ATOM 767 C CA . ASP A 1 96 ? -14.410 4.742 17.603 1.00 89.75 96 ASP A CA 1
ATOM 768 C C . ASP A 1 96 ? -14.879 5.474 16.334 1.00 89.75 96 ASP A C 1
ATOM 770 O O . ASP A 1 96 ? -16.005 5.276 15.881 1.00 89.75 96 ASP A O 1
ATOM 774 N N . ASP A 1 97 ? -13.982 6.240 15.706 1.00 89.75 97 ASP A N 1
ATOM 775 C CA . ASP A 1 97 ? -14.216 6.900 14.419 1.00 89.75 97 ASP A CA 1
ATOM 776 C C . ASP A 1 97 ? -13.873 5.984 13.228 1.00 89.75 97 ASP A C 1
ATOM 778 O O . ASP A 1 97 ? -14.564 5.974 12.205 1.00 89.75 97 ASP A O 1
ATOM 782 N N . LEU A 1 98 ? -12.793 5.204 13.338 1.00 92.38 98 LEU A N 1
ATOM 783 C CA . LEU A 1 98 ? -12.270 4.392 12.239 1.00 92.38 98 LEU A CA 1
ATOM 784 C C . LEU A 1 98 ? -13.094 3.123 11.987 1.00 92.38 98 LEU A C 1
ATOM 786 O O . LEU A 1 98 ? -13.270 2.727 10.835 1.00 92.38 98 LEU A O 1
ATOM 790 N N . GLU A 1 99 ? -13.595 2.474 13.034 1.00 94.75 99 GLU A N 1
ATOM 791 C CA . GLU A 1 99 ? -14.313 1.203 12.932 1.00 94.75 99 GLU A CA 1
ATOM 792 C C . GLU A 1 99 ? -15.627 1.324 12.141 1.00 94.75 99 GLU A C 1
ATOM 794 O O . GLU A 1 99 ? -15.820 0.538 11.205 1.00 94.75 99 GLU A O 1
ATOM 799 N N . PRO A 1 100 ? -16.486 2.338 12.382 1.00 95.38 100 PRO A N 1
ATOM 800 C CA . PRO A 1 100 ? -17.659 2.584 11.546 1.00 95.38 100 PRO A CA 1
ATOM 801 C C . PRO A 1 100 ? -17.311 2.901 10.089 1.00 95.38 100 PRO A C 1
ATOM 803 O O . PRO A 1 100 ? -18.065 2.530 9.187 1.00 95.38 100 PRO A O 1
ATOM 806 N N . LEU A 1 101 ? -16.189 3.583 9.834 1.00 95.25 101 LEU A N 1
ATOM 807 C CA . LEU A 1 101 ? -15.732 3.872 8.473 1.00 95.25 101 LEU A CA 1
ATOM 808 C C . LEU A 1 101 ? -15.265 2.603 7.766 1.00 95.25 101 LEU A C 1
ATOM 810 O O . LEU A 1 101 ? -15.696 2.341 6.648 1.00 95.25 101 LEU A O 1
ATOM 814 N N . LEU A 1 102 ? -14.437 1.784 8.418 1.00 95.69 102 LEU A N 1
ATOM 815 C CA . LEU A 1 102 ? -14.009 0.503 7.864 1.00 95.69 102 LEU A CA 1
ATOM 816 C C . LEU A 1 102 ? -15.210 -0.411 7.609 1.00 95.69 102 LEU A C 1
ATOM 818 O O . LEU A 1 102 ? -15.267 -1.038 6.557 1.00 95.69 102 LEU A O 1
ATOM 822 N N . ALA A 1 103 ? -16.203 -0.442 8.499 1.00 95.75 103 ALA A N 1
ATOM 823 C CA . ALA A 1 103 ? -17.410 -1.245 8.307 1.00 95.75 103 ALA A CA 1
ATOM 824 C C . ALA A 1 103 ? -18.203 -0.883 7.035 1.00 95.75 103 ALA A C 1
ATOM 826 O O . ALA A 1 103 ? -18.870 -1.749 6.476 1.00 95.75 103 ALA A O 1
ATOM 827 N N . GLN A 1 104 ? -18.105 0.363 6.560 1.00 96.44 104 GLN A N 1
ATOM 828 C CA . GLN A 1 104 ? -18.738 0.823 5.317 1.00 96.44 104 GLN A CA 1
ATOM 829 C C . GLN A 1 104 ? -17.922 0.495 4.060 1.00 96.44 104 GLN A C 1
ATOM 831 O O . GLN A 1 104 ? -18.458 0.546 2.956 1.00 96.44 104 GLN A O 1
ATOM 836 N N . VAL A 1 105 ? -16.634 0.173 4.205 1.00 96.25 105 VAL A N 1
ATOM 837 C CA . VAL A 1 105 ? -15.739 -0.125 3.083 1.00 96.25 105 VAL A CA 1
ATOM 838 C C . VAL A 1 105 ? -15.698 -1.639 2.855 1.00 96.25 105 VAL A C 1
ATOM 840 O O . VAL A 1 105 ? -15.221 -2.357 3.742 1.00 96.25 105 VAL A O 1
ATOM 843 N N . PRO A 1 106 ? -16.130 -2.142 1.682 1.00 94.06 106 PRO A N 1
ATOM 844 C CA . PRO A 1 106 ? -16.040 -3.562 1.341 1.00 94.06 106 PRO A CA 1
ATOM 845 C C . PRO A 1 106 ? -14.618 -4.118 1.490 1.00 94.06 106 PRO A C 1
ATOM 847 O O . PRO A 1 106 ? -13.634 -3.395 1.333 1.00 94.06 106 PRO A O 1
ATOM 850 N N . LEU A 1 107 ? -14.489 -5.409 1.810 1.00 89.50 107 LEU A N 1
ATOM 851 C CA . LEU A 1 107 ? -13.173 -6.047 1.987 1.00 89.50 107 LEU A CA 1
ATOM 852 C C . LEU A 1 107 ? -12.377 -6.131 0.680 1.00 89.50 107 LEU A C 1
ATOM 854 O O . LEU A 1 107 ? -11.149 -6.091 0.705 1.00 89.50 107 LEU A O 1
ATOM 858 N N . ASP A 1 108 ? -13.092 -6.239 -0.433 1.00 89.81 108 ASP A N 1
ATOM 859 C CA . ASP A 1 108 ? -12.604 -6.298 -1.807 1.00 89.81 108 ASP A CA 1
ATOM 860 C C . ASP A 1 108 ? -12.546 -4.917 -2.480 1.00 89.81 108 ASP A C 1
ATOM 862 O O . ASP A 1 108 ? -12.299 -4.832 -3.681 1.00 89.81 108 ASP A O 1
ATOM 866 N N . ALA A 1 109 ? -12.746 -3.828 -1.723 1.00 95.19 109 ALA A N 1
ATOM 867 C CA . ALA A 1 109 ? -12.556 -2.479 -2.240 1.00 95.19 109 ALA A CA 1
ATOM 868 C C . ALA A 1 109 ? -11.137 -2.326 -2.816 1.00 95.19 109 ALA A C 1
ATOM 870 O O . ALA A 1 109 ? -10.148 -2.656 -2.159 1.00 95.19 109 ALA A O 1
ATOM 871 N N . ASP A 1 110 ? -11.051 -1.804 -4.037 1.00 95.88 110 ASP A N 1
ATOM 872 C CA . ASP A 1 110 ? -9.810 -1.661 -4.799 1.00 95.88 110 ASP A CA 1
ATOM 873 C C . ASP A 1 110 ? -9.467 -0.177 -4.973 1.00 95.88 110 ASP A C 1
ATOM 875 O O . ASP A 1 110 ? -10.355 0.659 -5.160 1.00 95.88 110 ASP A O 1
ATOM 879 N N . LEU A 1 111 ? -8.177 0.159 -4.926 1.00 97.75 111 LEU A N 1
ATOM 880 C CA . LEU A 1 111 ? -7.693 1.530 -5.115 1.00 97.75 111 LEU A CA 1
ATOM 881 C C . LEU A 1 111 ? -8.115 2.125 -6.469 1.00 97.75 111 LEU A C 1
ATOM 883 O O . LEU A 1 111 ? -8.396 3.321 -6.548 1.00 97.75 111 LEU A O 1
ATOM 887 N N . LEU A 1 112 ? -8.175 1.298 -7.515 1.00 96.31 112 LEU A N 1
ATOM 888 C CA . LEU A 1 112 ? -8.621 1.675 -8.859 1.00 96.31 112 LEU A CA 1
ATOM 889 C C . LEU A 1 112 ? -10.143 1.584 -9.033 1.00 96.31 112 LEU A C 1
ATOM 891 O O . LEU A 1 112 ? -10.662 1.904 -10.102 1.00 96.31 112 LEU A O 1
ATOM 895 N N . GLY A 1 113 ? -10.863 1.120 -8.010 1.00 95.06 113 GLY A N 1
ATOM 896 C CA . GLY A 1 113 ? -12.315 1.053 -8.013 1.00 95.06 113 GLY A CA 1
ATOM 897 C C . GLY A 1 113 ? -12.974 2.436 -7.919 1.00 95.06 113 GLY A C 1
ATOM 898 O O . GLY A 1 113 ? -12.310 3.448 -7.663 1.00 95.06 113 GLY A O 1
ATOM 899 N N . PRO A 1 114 ? -14.308 2.503 -8.083 1.00 93.62 114 PRO A N 1
ATOM 900 C CA . PRO A 1 114 ? -15.057 3.741 -7.905 1.00 93.62 114 PRO A CA 1
ATOM 901 C C . PRO A 1 114 ? -14.768 4.360 -6.535 1.00 93.62 114 PRO A C 1
ATOM 903 O O . PRO A 1 114 ? -14.953 3.720 -5.504 1.00 93.62 114 PRO A O 1
ATOM 906 N N . HIS A 1 115 ? -14.305 5.611 -6.527 1.00 95.06 115 HIS A N 1
ATOM 907 C CA . HIS A 1 115 ? -13.930 6.340 -5.310 1.00 95.06 115 HIS A CA 1
ATOM 908 C C . HIS A 1 115 ? -12.805 5.693 -4.475 1.00 95.06 115 HIS A C 1
ATOM 910 O O . HIS A 1 115 ? -12.656 6.053 -3.306 1.00 95.06 115 HIS A O 1
ATOM 916 N N . GLY A 1 116 ? -11.998 4.783 -5.036 1.00 97.31 116 GLY A N 1
ATOM 917 C CA . GLY A 1 116 ? -10.936 4.076 -4.307 1.00 97.31 116 GLY A CA 1
ATOM 918 C C . GLY A 1 116 ? -9.933 5.029 -3.650 1.00 97.31 116 GLY A C 1
ATOM 919 O O . GLY A 1 116 ? -9.767 5.005 -2.431 1.00 97.31 116 GLY A O 1
ATOM 920 N N . VAL A 1 117 ? -9.357 5.954 -4.425 1.00 98.19 117 VAL A N 1
ATOM 921 C CA . VAL A 1 117 ? -8.439 6.997 -3.918 1.00 98.19 117 VAL A CA 1
ATOM 922 C C . VAL A 1 117 ? -9.077 7.823 -2.795 1.00 98.19 117 VAL A C 1
ATOM 924 O O . VAL A 1 117 ? -8.507 7.924 -1.713 1.00 98.19 117 VAL A O 1
ATOM 927 N N . ALA A 1 118 ? -10.286 8.355 -3.004 1.00 98.06 118 ALA A N 1
ATOM 928 C CA . ALA A 1 118 ? -10.973 9.180 -2.005 1.00 98.06 118 ALA A CA 1
ATOM 929 C C . ALA A 1 118 ? -11.303 8.400 -0.717 1.00 98.06 118 ALA A C 1
ATOM 931 O O . ALA A 1 118 ? -11.202 8.929 0.391 1.00 98.06 118 ALA A O 1
ATOM 932 N N . THR A 1 119 ? -11.670 7.123 -0.849 1.00 98.12 119 THR A N 1
ATOM 933 C CA . THR A 1 119 ? -11.965 6.242 0.288 1.00 98.12 119 THR A CA 1
ATOM 934 C C . THR A 1 119 ? -10.699 5.932 1.083 1.00 98.12 119 THR A C 1
ATOM 936 O O . THR A 1 119 ? -10.701 6.044 2.309 1.00 98.12 119 THR A O 1
ATOM 939 N N . ALA A 1 120 ? -9.601 5.590 0.400 1.00 97.88 120 ALA A N 1
ATOM 940 C CA . ALA A 1 120 ? -8.303 5.358 1.028 1.00 97.88 120 ALA A CA 1
ATOM 941 C C . ALA A 1 120 ? -7.797 6.614 1.754 1.00 97.88 120 ALA A C 1
ATOM 943 O O . ALA A 1 120 ? -7.360 6.520 2.903 1.00 97.88 120 ALA A O 1
ATOM 944 N N . ALA A 1 121 ? -7.922 7.785 1.121 1.00 97.44 121 ALA A N 1
ATOM 945 C CA . ALA A 1 121 ? -7.538 9.066 1.704 1.00 97.44 121 ALA A CA 1
ATOM 946 C C . ALA A 1 121 ? -8.312 9.345 2.992 1.00 97.44 121 ALA A C 1
ATOM 948 O O . ALA A 1 121 ? -7.707 9.625 4.022 1.00 97.44 121 ALA A O 1
ATOM 949 N N . LYS A 1 122 ? -9.639 9.162 2.975 1.00 96.62 122 LYS A N 1
ATOM 950 C CA . LYS A 1 122 ? -10.487 9.340 4.160 1.00 96.62 122 LYS A CA 1
ATOM 951 C C . LYS A 1 122 ? -10.049 8.446 5.322 1.00 96.62 122 LYS A C 1
ATOM 953 O O . LYS A 1 122 ? -9.908 8.941 6.437 1.00 96.62 122 LYS A O 1
ATOM 958 N N . LEU A 1 123 ? -9.808 7.155 5.073 1.00 96.00 123 LEU A N 1
ATOM 959 C CA . LEU A 1 123 ? -9.351 6.221 6.111 1.00 96.00 123 LEU A CA 1
ATOM 960 C C . LEU A 1 123 ? -7.998 6.643 6.703 1.00 96.00 123 LEU A C 1
ATOM 962 O O . LEU A 1 123 ? -7.830 6.637 7.924 1.00 96.00 123 LEU A O 1
ATOM 966 N N . LEU A 1 124 ? -7.045 7.022 5.846 1.00 95.00 124 LEU A N 1
ATOM 967 C CA . LEU A 1 124 ? -5.715 7.462 6.266 1.00 95.00 124 LEU A CA 1
ATOM 968 C C . LEU A 1 124 ? -5.784 8.758 7.075 1.00 95.00 124 LEU A C 1
ATOM 970 O O . LEU A 1 124 ? -5.240 8.799 8.177 1.00 95.00 124 LEU A O 1
ATOM 974 N N . SER A 1 125 ? -6.488 9.776 6.580 1.00 93.25 125 SER A N 1
ATOM 975 C CA . SER A 1 125 ? -6.644 11.059 7.271 1.00 93.25 125 SER A CA 1
ATOM 976 C C . SER A 1 125 ? -7.314 10.885 8.629 1.00 93.25 125 SER A C 1
ATOM 978 O O . SER A 1 125 ? -6.779 11.370 9.621 1.00 93.25 125 SER A O 1
ATOM 980 N N . THR A 1 126 ? -8.396 10.098 8.725 1.00 92.00 126 THR A N 1
ATOM 981 C CA . THR A 1 126 ? -9.052 9.818 10.017 1.00 92.00 126 THR A CA 1
ATOM 982 C C . THR A 1 126 ? -8.090 9.189 11.026 1.00 92.00 126 THR A C 1
ATOM 984 O O . THR A 1 126 ? -8.054 9.600 12.185 1.00 92.00 126 THR A O 1
ATOM 987 N N . LEU A 1 127 ? -7.272 8.219 10.608 1.00 90.88 127 LEU A N 1
ATOM 988 C CA . LEU A 1 127 ? -6.309 7.592 11.512 1.00 90.88 127 LEU A CA 1
ATOM 989 C C . LEU A 1 127 ? -5.170 8.553 11.907 1.00 90.88 127 LEU A C 1
ATOM 991 O O . LEU A 1 127 ? -4.752 8.579 13.067 1.00 90.88 127 LEU A O 1
ATOM 995 N N . ILE A 1 128 ? -4.666 9.354 10.969 1.00 89.75 128 ILE A N 1
ATOM 996 C CA . ILE A 1 128 ? -3.530 10.266 11.185 1.00 89.75 128 ILE A CA 1
ATOM 997 C C . ILE A 1 128 ? -3.933 11.457 12.064 1.00 89.75 128 ILE A C 1
ATOM 999 O O . ILE A 1 128 ? -3.261 11.736 13.060 1.00 89.75 128 ILE A O 1
ATOM 1003 N N . GLU A 1 129 ? -5.060 12.108 11.767 1.00 87.75 129 GLU A N 1
ATOM 1004 C CA . GLU A 1 129 ? -5.593 13.248 12.532 1.00 87.75 129 GLU A CA 1
ATOM 1005 C C . GLU A 1 129 ? -5.769 12.922 14.016 1.00 87.75 129 GLU A C 1
ATOM 1007 O O . GLU A 1 129 ? -5.583 13.778 14.879 1.00 87.75 129 GLU A O 1
ATOM 1012 N N . LYS A 1 130 ? -6.101 11.667 14.328 1.00 81.50 130 LYS A N 1
ATOM 1013 C CA . LYS A 1 130 ? -6.356 11.213 15.697 1.00 81.50 130 LYS A CA 1
ATOM 1014 C C . LYS A 1 130 ? -5.117 10.677 16.402 1.00 81.50 130 LYS A C 1
ATOM 1016 O O . LYS A 1 130 ? -5.138 10.545 17.623 1.00 81.50 130 LYS A O 1
ATOM 1021 N N . THR A 1 131 ? -4.029 10.393 15.682 1.00 76.56 131 THR A N 1
ATOM 1022 C CA . THR A 1 131 ? -2.806 9.816 16.267 1.00 76.56 131 THR A CA 1
ATOM 1023 C C . THR A 1 131 ? -1.635 10.806 16.384 1.00 76.56 131 THR A C 1
ATOM 1025 O O . THR A 1 131 ? -0.754 10.568 17.214 1.00 76.56 131 THR A O 1
ATOM 1028 N N . VAL A 1 132 ? -1.609 11.901 15.603 1.00 58.88 132 VAL A N 1
ATOM 1029 C CA . VAL A 1 132 ? -0.663 13.062 15.509 1.00 58.88 132 VAL A CA 1
ATOM 1030 C C . VAL A 1 132 ? 0.826 12.867 15.901 1.00 58.88 132 VAL A C 1
ATOM 1032 O O . VAL A 1 132 ? 1.155 12.792 17.086 1.00 58.88 132 VAL A O 1
ATOM 1035 N N . ARG A 1 133 ? 1.719 12.839 14.882 1.00 56.66 133 ARG A N 1
ATOM 1036 C CA . ARG A 1 133 ? 3.178 13.165 14.789 1.00 56.66 133 ARG A CA 1
ATOM 1037 C C . ARG A 1 133 ? 3.766 12.724 13.421 1.00 56.66 133 ARG A C 1
ATOM 1039 O O . ARG A 1 133 ? 3.356 11.717 12.859 1.00 56.66 133 ARG A O 1
ATOM 1046 N N . GLY A 1 134 ? 4.768 13.453 12.911 1.00 51.50 134 GLY A N 1
ATOM 1047 C CA . GLY A 1 134 ? 5.243 13.497 11.505 1.00 51.50 134 GLY A CA 1
ATOM 1048 C C . GLY A 1 134 ? 5.777 12.237 10.786 1.00 51.50 134 GLY A C 1
ATOM 1049 O O . GLY A 1 134 ? 6.287 12.379 9.682 1.00 51.50 134 GLY A O 1
ATOM 1050 N N . THR A 1 135 ? 5.642 11.023 11.332 1.00 56.81 135 THR A N 1
ATOM 1051 C CA . THR A 1 135 ? 5.984 9.741 10.652 1.00 56.81 135 THR A CA 1
ATOM 1052 C C . THR A 1 135 ? 4.749 8.878 10.356 1.00 56.81 135 THR A C 1
ATOM 1054 O O . THR A 1 135 ? 4.842 7.683 10.074 1.00 56.81 135 THR A O 1
ATOM 1057 N N . GLN A 1 136 ? 3.563 9.474 10.458 1.00 78.44 136 GLN A N 1
ATOM 1058 C CA . GLN A 1 136 ? 2.318 8.730 10.595 1.00 78.44 136 GLN A CA 1
ATOM 1059 C C . GLN A 1 136 ? 1.747 8.144 9.326 1.00 78.44 136 GLN A C 1
ATOM 1061 O O . GLN A 1 136 ? 1.076 7.125 9.436 1.00 78.44 136 GLN A O 1
ATOM 1066 N N . LEU A 1 137 ? 2.037 8.699 8.147 1.00 89.94 137 LEU A N 1
ATOM 1067 C CA . LEU A 1 137 ? 1.524 8.106 6.916 1.00 89.94 137 LEU A CA 1
ATOM 1068 C C . LEU A 1 137 ? 2.025 6.669 6.754 1.00 89.94 137 LEU A C 1
ATOM 1070 O O . LEU A 1 137 ? 1.206 5.780 6.557 1.00 89.94 137 LEU A O 1
ATOM 1074 N N . ALA A 1 138 ? 3.323 6.419 6.952 1.00 89.31 138 ALA A N 1
ATOM 1075 C CA . ALA A 1 138 ? 3.904 5.079 6.851 1.00 89.31 138 ALA A CA 1
ATOM 1076 C C . ALA A 1 138 ? 3.291 4.102 7.869 1.00 89.31 138 ALA A C 1
ATOM 1078 O O . ALA A 1 138 ? 2.942 2.976 7.531 1.00 89.31 138 ALA A O 1
ATOM 1079 N N . VAL A 1 139 ? 3.108 4.523 9.123 1.00 89.88 139 VAL A N 1
ATOM 1080 C CA . VAL A 1 139 ? 2.514 3.655 10.154 1.00 89.88 139 VAL A CA 1
ATOM 1081 C C . VAL A 1 139 ? 1.029 3.403 9.877 1.00 89.88 139 VAL A C 1
ATOM 1083 O O . VAL A 1 139 ? 0.581 2.258 9.908 1.00 89.88 139 VAL A O 1
ATOM 1086 N N . ALA A 1 140 ? 0.265 4.456 9.581 1.00 92.44 140 ALA A N 1
ATOM 1087 C CA . ALA A 1 140 ? -1.171 4.388 9.329 1.00 92.44 140 ALA A CA 1
ATOM 1088 C C . ALA A 1 140 ? -1.491 3.513 8.114 1.00 92.44 140 ALA A C 1
ATOM 1090 O O . ALA A 1 140 ? -2.355 2.643 8.188 1.00 92.44 140 ALA A O 1
ATOM 1091 N N . SER A 1 141 ? -0.759 3.690 7.018 1.00 94.50 141 SER A N 1
ATOM 1092 C CA . SER A 1 141 ? -0.926 2.899 5.798 1.00 94.50 141 SER A CA 1
ATOM 1093 C C . SER A 1 141 ? -0.485 1.444 5.968 1.00 94.50 141 SER A C 1
ATOM 1095 O O . SER A 1 141 ? -1.174 0.543 5.490 1.00 94.50 141 SER A O 1
ATOM 1097 N N . LYS A 1 142 ? 0.569 1.155 6.744 1.00 93.38 142 LYS A N 1
ATOM 1098 C CA . LYS A 1 142 ? 0.910 -0.228 7.126 1.00 93.38 142 LYS A CA 1
ATOM 1099 C C . LYS A 1 142 ? -0.182 -0.902 7.967 1.00 93.38 142 LYS A C 1
ATOM 1101 O O . LYS A 1 142 ? -0.470 -2.076 7.754 1.00 93.38 142 LYS A O 1
ATOM 1106 N N . LEU A 1 143 ? -0.818 -0.177 8.888 1.00 93.25 143 LEU A N 1
ATOM 1107 C CA . LEU A 1 143 ? -1.942 -0.703 9.672 1.00 93.25 143 LEU A CA 1
ATOM 1108 C C . LEU A 1 143 ? -3.194 -0.920 8.810 1.00 93.25 143 LEU A C 1
ATOM 1110 O O . LEU A 1 143 ? -3.819 -1.979 8.875 1.00 93.25 143 LEU A O 1
ATOM 1114 N N . LEU A 1 144 ? -3.551 0.060 7.980 1.00 94.69 144 LEU A N 1
ATOM 1115 C CA . LEU A 1 144 ? -4.757 0.020 7.153 1.00 94.69 144 LEU A CA 1
ATOM 1116 C C . LEU A 1 144 ? -4.642 -0.931 5.956 1.00 94.69 144 LEU A C 1
ATOM 1118 O O . LEU A 1 144 ? -5.643 -1.539 5.583 1.00 94.69 144 LEU A O 1
ATOM 1122 N N . SER A 1 145 ? -3.445 -1.146 5.409 1.00 94.44 145 SER A N 1
ATOM 1123 C CA . SER A 1 145 ? -3.207 -2.155 4.364 1.00 94.44 145 SER A CA 1
ATOM 1124 C C . SER A 1 145 ? -3.476 -3.584 4.848 1.00 94.44 145 SER A C 1
ATOM 1126 O O . SER A 1 145 ? -3.937 -4.404 4.066 1.00 94.44 145 SER A O 1
ATOM 1128 N N . MET A 1 146 ? -3.330 -3.893 6.144 1.00 92.50 146 MET A N 1
ATOM 1129 C CA . MET A 1 146 ? -3.778 -5.193 6.681 1.00 92.50 146 MET A CA 1
ATOM 1130 C C . MET A 1 146 ? -5.310 -5.332 6.681 1.00 92.50 146 MET A C 1
ATOM 1132 O O . MET A 1 146 ? -5.849 -6.441 6.609 1.00 92.50 146 MET A O 1
ATOM 1136 N N . LYS A 1 147 ? -6.030 -4.205 6.763 1.00 94.06 147 LYS A N 1
ATOM 1137 C CA . LYS A 1 147 ? -7.499 -4.160 6.813 1.00 94.06 147 LYS A CA 1
ATOM 1138 C C . LYS A 1 147 ? -8.130 -4.133 5.436 1.00 94.06 147 LYS A C 1
ATOM 1140 O O . LYS A 1 147 ? -9.135 -4.812 5.233 1.00 94.06 147 LYS A O 1
ATOM 1145 N N . ARG A 1 148 ? -7.573 -3.352 4.514 1.00 94.88 148 ARG A N 1
ATOM 1146 C CA . ARG A 1 148 ? -8.054 -3.196 3.136 1.00 94.88 148 ARG A CA 1
ATOM 1147 C C . ARG A 1 148 ? -6.871 -3.280 2.161 1.00 94.88 148 ARG A C 1
ATOM 1149 O O . ARG A 1 148 ? -6.481 -2.264 1.590 1.00 94.88 148 ARG A O 1
ATOM 1156 N N . PRO A 1 149 ? -6.286 -4.476 1.969 1.00 93.94 149 PRO A N 1
ATOM 1157 C CA . PRO A 1 149 ? -5.028 -4.647 1.231 1.00 93.94 149 PRO A CA 1
ATOM 1158 C C . PRO A 1 149 ? -5.103 -4.340 -0.268 1.00 93.94 149 PRO A C 1
ATOM 1160 O O . PRO A 1 149 ? -4.076 -4.071 -0.889 1.00 93.94 149 PRO A O 1
ATOM 1163 N N . HIS A 1 150 ? -6.298 -4.381 -0.858 1.00 95.06 150 HIS A N 1
ATOM 1164 C CA . HIS A 1 150 ? -6.521 -4.001 -2.257 1.00 95.06 150 HIS A CA 1
ATOM 1165 C C . HIS A 1 150 ? -6.763 -2.488 -2.423 1.00 95.06 150 HIS A C 1
ATOM 1167 O O . HIS A 1 150 ? -6.615 -1.961 -3.523 1.00 95.06 150 HIS A O 1
ATOM 1173 N N . LEU A 1 151 ? -7.084 -1.783 -1.331 1.00 97.38 151 LEU A N 1
ATOM 1174 C CA . LEU A 1 151 ? -7.421 -0.359 -1.318 1.00 97.38 151 LEU A CA 1
ATOM 1175 C C . LEU A 1 151 ? -6.256 0.520 -0.856 1.00 97.38 151 LEU A C 1
ATOM 1177 O O . LEU A 1 151 ? -6.018 1.577 -1.429 1.00 97.38 151 LEU A O 1
ATOM 1181 N N . VAL A 1 152 ? -5.562 0.120 0.212 1.00 97.25 152 VAL A N 1
ATOM 1182 C CA . VAL A 1 152 ? -4.571 0.964 0.891 1.00 97.25 152 VAL A CA 1
ATOM 1183 C C . VAL A 1 152 ? -3.160 0.426 0.624 1.00 97.25 152 VAL A C 1
ATOM 1185 O O . VAL A 1 152 ? -2.808 -0.619 1.176 1.00 97.25 152 VAL A O 1
ATOM 1188 N N . PRO A 1 153 ? -2.332 1.113 -0.190 1.00 96.69 153 PRO A N 1
ATOM 1189 C CA . PRO A 1 153 ? -0.904 0.804 -0.292 1.00 96.69 153 PRO A CA 1
ATOM 1190 C C . PRO A 1 153 ? -0.195 1.085 1.038 1.00 96.69 153 PRO A C 1
ATOM 1192 O O . PRO A 1 153 ? -0.650 1.933 1.799 1.00 96.69 153 PRO A O 1
ATOM 1195 N N . MET A 1 154 ? 0.933 0.421 1.324 1.00 92.56 154 MET A N 1
ATOM 1196 C CA . MET A 1 154 ? 1.659 0.582 2.597 1.00 92.56 154 MET A CA 1
ATOM 1197 C C . MET A 1 154 ? 2.401 1.911 2.729 1.00 92.56 154 MET A C 1
ATOM 1199 O O . MET A 1 154 ? 2.946 2.140 3.803 1.00 92.56 154 MET A O 1
ATOM 1203 N N . LEU A 1 155 ? 2.457 2.729 1.663 1.00 92.44 155 LEU A N 1
ATOM 1204 C CA . LEU A 1 155 ? 3.016 4.091 1.600 1.00 92.44 155 LEU A CA 1
ATOM 1205 C C . LEU A 1 155 ? 4.144 4.335 2.613 1.00 92.44 155 LEU A C 1
ATOM 1207 O O . LEU A 1 155 ? 4.130 5.322 3.347 1.00 92.44 155 LEU A O 1
ATOM 1211 N N . ASP A 1 156 ? 5.117 3.424 2.684 1.00 86.75 156 ASP A N 1
ATOM 1212 C CA . ASP A 1 156 ? 6.240 3.568 3.606 1.00 86.75 156 ASP A CA 1
ATOM 1213 C C . ASP A 1 156 ? 7.099 4.760 3.169 1.00 86.75 156 ASP A C 1
ATOM 1215 O O . ASP A 1 156 ? 6.951 5.266 2.058 1.00 86.75 156 ASP A O 1
ATOM 1219 N N . THR A 1 157 ? 8.035 5.206 3.997 1.00 82.50 157 THR A N 1
ATOM 1220 C CA . THR A 1 157 ? 8.911 6.342 3.668 1.00 82.50 157 THR A CA 1
ATOM 1221 C C . THR A 1 157 ? 9.666 6.143 2.350 1.00 82.50 157 THR A C 1
ATOM 1223 O O . THR A 1 157 ? 9.847 7.099 1.604 1.00 82.50 157 THR A O 1
ATOM 1226 N N . VAL A 1 158 ? 10.029 4.901 2.015 1.00 82.19 158 VAL A N 1
ATOM 1227 C CA . VAL A 1 158 ? 10.607 4.518 0.716 1.00 82.19 158 VAL A CA 1
ATOM 1228 C C . VAL A 1 158 ? 9.633 4.755 -0.442 1.00 82.19 158 VAL A C 1
ATOM 1230 O O . VAL A 1 158 ? 9.999 5.352 -1.452 1.00 82.19 158 VAL A O 1
ATOM 1233 N N . VAL A 1 159 ? 8.380 4.324 -0.296 1.00 87.19 159 VAL A N 1
ATOM 1234 C CA . VAL A 1 159 ? 7.350 4.505 -1.328 1.00 87.19 159 VAL A CA 1
ATOM 1235 C C . VAL A 1 159 ? 7.003 5.986 -1.462 1.00 87.19 159 VAL A C 1
ATOM 1237 O O . VAL A 1 159 ? 6.957 6.502 -2.571 1.00 87.19 159 VAL A O 1
ATOM 1240 N N . GLN A 1 160 ? 6.849 6.704 -0.349 1.00 86.88 160 GLN A N 1
ATOM 1241 C CA . GLN A 1 160 ? 6.651 8.156 -0.335 1.00 86.88 160 GLN A CA 1
ATOM 1242 C C . GLN A 1 160 ? 7.801 8.898 -1.022 1.00 86.88 160 GLN A C 1
ATOM 1244 O O . GLN A 1 160 ? 7.553 9.832 -1.781 1.00 86.88 160 GLN A O 1
ATOM 1249 N N . ALA A 1 161 ? 9.051 8.479 -0.798 1.00 80.44 161 ALA A N 1
ATOM 1250 C CA . ALA A 1 161 ? 10.217 9.057 -1.459 1.00 80.44 161 ALA A CA 1
ATOM 1251 C C . ALA A 1 161 ? 10.193 8.806 -2.971 1.00 80.44 161 ALA A C 1
ATOM 1253 O O . ALA A 1 161 ? 10.400 9.746 -3.726 1.00 80.44 161 ALA A O 1
ATOM 1254 N N . CYS A 1 162 ? 9.860 7.588 -3.409 1.00 82.75 162 CYS A N 1
ATOM 1255 C CA . CYS A 1 162 ? 9.685 7.254 -4.826 1.00 82.75 162 CYS A CA 1
ATOM 1256 C C . CYS A 1 162 ? 8.581 8.106 -5.481 1.00 82.75 162 CYS A C 1
ATOM 1258 O O . CYS A 1 162 ? 8.779 8.724 -6.529 1.00 82.75 162 CYS A O 1
ATOM 1260 N N . LEU A 1 163 ? 7.423 8.222 -4.827 1.00 85.31 163 LEU A N 1
ATOM 1261 C CA . LEU A 1 163 ? 6.333 9.088 -5.282 1.00 85.31 163 LEU A CA 1
ATOM 1262 C C . LEU A 1 163 ? 6.705 10.573 -5.184 1.00 85.31 163 LEU A C 1
ATOM 1264 O O . LEU A 1 163 ? 6.119 11.410 -5.879 1.00 85.31 163 LEU A O 1
ATOM 1268 N N . GLY A 1 164 ? 7.671 10.906 -4.331 1.00 81.56 164 GLY A N 1
ATOM 1269 C CA . GLY A 1 164 ? 8.157 12.246 -4.060 1.00 81.56 164 GLY A CA 1
ATOM 1270 C C . GLY A 1 164 ? 7.119 13.145 -3.409 1.00 81.56 164 GLY A C 1
ATOM 1271 O O . GLY A 1 164 ? 6.911 14.288 -3.820 1.00 81.56 164 GLY A O 1
ATOM 1272 N N . THR A 1 165 ? 6.358 12.574 -2.481 1.00 85.69 165 THR A N 1
ATOM 1273 C CA . THR A 1 165 ? 5.372 13.284 -1.669 1.00 85.69 165 THR A CA 1
ATOM 1274 C C . THR A 1 165 ? 4.963 12.430 -0.472 1.00 85.69 165 THR A C 1
ATOM 1276 O O . THR A 1 165 ? 4.913 11.203 -0.554 1.00 85.69 165 THR A O 1
ATOM 1279 N N . SER A 1 166 ? 4.643 13.102 0.628 1.00 88.75 166 SER A N 1
ATOM 1280 C CA . SER A 1 166 ? 3.979 12.536 1.803 1.00 88.75 166 SER A CA 1
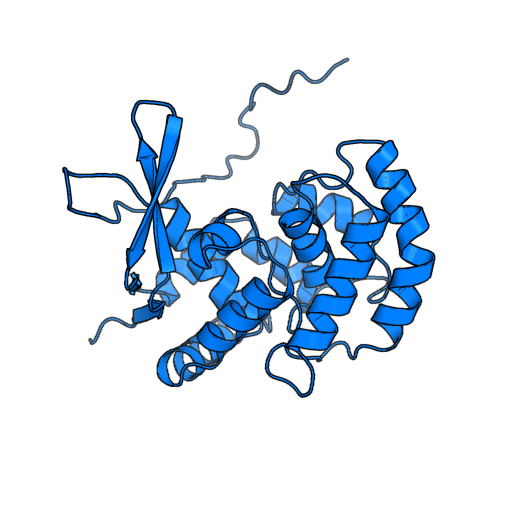ATOM 1281 C C . SER A 1 166 ? 2.533 13.030 1.949 1.00 88.75 166 SER A C 1
ATOM 1283 O O . SER A 1 166 ? 1.880 12.706 2.936 1.00 88.75 166 SER A O 1
ATOM 1285 N N . GLU A 1 167 ? 2.037 13.830 0.999 1.00 92.12 167 GLU A N 1
ATOM 1286 C CA . GLU A 1 167 ? 0.655 14.316 0.994 1.00 92.12 167 GLU A CA 1
ATOM 1287 C C . GLU A 1 167 ? -0.273 13.175 0.582 1.00 92.12 167 GLU A C 1
ATOM 1289 O O . GLU A 1 167 ? -0.094 12.594 -0.488 1.00 92.12 167 GLU A O 1
ATOM 1294 N N . ILE A 1 168 ? -1.253 12.847 1.428 1.00 94.25 168 ILE A N 1
ATOM 1295 C CA . ILE A 1 168 ? -2.063 11.621 1.324 1.00 94.25 168 ILE A CA 1
ATOM 1296 C C . ILE A 1 168 ? -2.729 11.502 -0.050 1.00 94.25 168 ILE A C 1
ATOM 1298 O O . ILE A 1 168 ? -2.525 10.506 -0.745 1.00 94.25 168 ILE A O 1
ATOM 1302 N N . ASP A 1 169 ? -3.483 12.525 -0.455 1.00 95.75 169 ASP A N 1
ATOM 1303 C CA . ASP A 1 169 ? -4.236 12.510 -1.713 1.00 95.75 169 ASP A CA 1
ATOM 1304 C C . ASP A 1 169 ? -3.307 12.393 -2.924 1.00 95.75 169 ASP A C 1
ATOM 1306 O O . ASP A 1 169 ? -3.534 11.581 -3.822 1.00 95.75 169 ASP A O 1
ATOM 1310 N N . LEU A 1 170 ? -2.212 13.160 -2.930 1.00 94.94 170 LEU A N 1
ATOM 1311 C CA . LEU A 1 170 ? -1.254 13.151 -4.032 1.00 94.94 170 LEU A CA 1
ATOM 1312 C C . LEU A 1 170 ? -0.473 11.831 -4.099 1.00 94.94 170 LEU A C 1
ATOM 1314 O O . LEU A 1 170 ? -0.214 11.334 -5.195 1.00 94.94 170 LEU A O 1
ATOM 1318 N N . ALA A 1 171 ? -0.104 11.254 -2.953 1.00 95.06 171 ALA A N 1
ATOM 1319 C CA . ALA A 1 171 ? 0.566 9.960 -2.877 1.00 95.06 171 ALA A CA 1
ATOM 1320 C C . ALA A 1 171 ? -0.339 8.844 -3.412 1.00 95.06 171 ALA A C 1
ATOM 1322 O O . ALA A 1 171 ? 0.093 8.057 -4.253 1.00 95.06 171 ALA A O 1
ATOM 1323 N N . LEU A 1 172 ? -1.602 8.803 -2.978 1.00 97.94 172 LEU A N 1
ATOM 1324 C CA . LEU A 1 172 ? -2.576 7.818 -3.446 1.00 97.94 172 LEU A CA 1
ATOM 1325 C C . LEU A 1 172 ? -2.868 7.966 -4.937 1.00 97.94 172 LEU A C 1
ATOM 1327 O O . LEU A 1 172 ? -2.892 6.956 -5.636 1.00 97.94 172 LEU A O 1
ATOM 1331 N N . GLN A 1 173 ? -3.039 9.196 -5.431 1.00 97.50 173 GLN A N 1
ATOM 1332 C CA . GLN A 1 173 ? -3.273 9.438 -6.853 1.00 97.50 173 GLN A CA 1
ATOM 1333 C C . GLN A 1 173 ? -2.080 8.976 -7.693 1.00 97.50 173 GLN A C 1
ATOM 1335 O O . GLN A 1 173 ? -2.254 8.179 -8.608 1.00 97.50 173 GLN A O 1
ATOM 1340 N N . ARG A 1 174 ? -0.855 9.386 -7.337 1.00 95.12 174 ARG A N 1
ATOM 1341 C CA . ARG A 1 174 ? 0.356 8.950 -8.053 1.00 95.12 174 ARG A CA 1
ATOM 1342 C C . ARG A 1 174 ? 0.521 7.434 -8.012 1.00 95.12 174 ARG A C 1
ATOM 1344 O O . ARG A 1 174 ? 0.893 6.834 -9.013 1.00 95.12 174 ARG A O 1
ATOM 1351 N N . PHE A 1 175 ? 0.235 6.801 -6.876 1.00 96.62 175 PHE A N 1
ATOM 1352 C CA . PHE A 1 175 ? 0.284 5.345 -6.772 1.00 96.62 175 PHE A CA 1
ATOM 1353 C C . PHE A 1 175 ? -0.771 4.685 -7.674 1.00 96.62 175 PHE A C 1
ATOM 1355 O O . PHE A 1 175 ? -0.452 3.744 -8.397 1.00 96.62 175 PHE A O 1
ATOM 1362 N N . ALA A 1 176 ? -2.007 5.192 -7.691 1.00 97.31 176 ALA A N 1
ATOM 1363 C CA . ALA A 1 176 ? -3.068 4.708 -8.572 1.00 97.31 176 ALA A CA 1
ATOM 1364 C C . ALA A 1 176 ? -2.704 4.867 -10.061 1.00 97.31 176 ALA A C 1
ATOM 1366 O O . ALA A 1 176 ? -2.926 3.944 -10.848 1.00 97.31 176 ALA A O 1
ATOM 1367 N N . ASP A 1 177 ? -2.072 5.979 -10.442 1.00 95.88 177 ASP A N 1
ATOM 1368 C CA . ASP A 1 177 ? -1.576 6.214 -11.804 1.00 95.88 177 ASP A CA 1
ATOM 1369 C C . ASP A 1 177 ? -0.513 5.168 -12.198 1.00 95.88 177 ASP A C 1
ATOM 1371 O O . ASP A 1 177 ? -0.554 4.603 -13.293 1.00 95.88 177 ASP A O 1
ATOM 1375 N N . LEU A 1 178 ? 0.403 4.826 -11.280 1.00 94.81 178 LEU A N 1
ATOM 1376 C CA . LEU A 1 178 ? 1.414 3.785 -11.508 1.00 94.81 178 LEU A CA 1
ATOM 1377 C C . LEU A 1 178 ? 0.798 2.392 -11.701 1.00 94.81 178 LEU A C 1
ATOM 1379 O O . LEU A 1 178 ? 1.259 1.647 -12.568 1.00 94.81 178 LEU A O 1
ATOM 1383 N N . VAL A 1 179 ? -0.231 2.038 -10.919 1.00 95.94 179 VAL A N 1
ATOM 1384 C CA . VAL A 1 179 ? -0.921 0.736 -11.024 1.00 95.94 179 VAL A CA 1
ATOM 1385 C C . VAL A 1 179 ? -1.798 0.655 -12.280 1.00 95.94 179 VAL A C 1
ATOM 1387 O O . VAL A 1 179 ? -1.954 -0.427 -12.846 1.00 95.94 179 VAL A O 1
ATOM 1390 N N . SER A 1 180 ? -2.390 1.770 -12.713 1.00 94.94 180 SER A N 1
ATOM 1391 C CA . SER A 1 180 ? -3.328 1.818 -13.847 1.00 94.94 180 SER A CA 1
ATOM 1392 C C . SER A 1 180 ? -2.667 2.040 -15.212 1.00 94.94 180 SER A C 1
ATOM 1394 O O . SER A 1 180 ? -3.302 1.781 -16.235 1.00 94.94 180 SER A O 1
ATOM 1396 N N . SER A 1 181 ? -1.395 2.453 -15.256 1.00 91.44 181 SER A N 1
ATOM 1397 C CA . SER A 1 181 ? -0.611 2.549 -16.497 1.00 91.44 181 SER A CA 1
ATOM 1398 C C . SER A 1 181 ? -0.652 1.230 -17.279 1.00 91.44 181 SER A C 1
ATOM 1400 O O . SER A 1 181 ? -0.338 0.184 -16.726 1.00 91.44 181 SER A O 1
ATOM 1402 N N . GLY A 1 182 ? -1.036 1.249 -18.561 1.00 88.75 182 GLY A N 1
ATOM 1403 C CA . GLY A 1 182 ? -1.451 0.043 -19.299 1.00 88.75 182 GLY A CA 1
ATOM 1404 C C . GLY A 1 182 ? -0.455 -1.127 -19.296 1.00 88.75 182 GLY A C 1
ATOM 1405 O O . GLY A 1 182 ? -0.859 -2.282 -19.134 1.00 88.75 182 GLY A O 1
ATOM 1406 N N . ASP A 1 183 ? 0.845 -0.857 -19.434 1.00 90.38 183 ASP A N 1
ATOM 1407 C CA . ASP A 1 183 ? 1.872 -1.907 -19.375 1.00 90.38 183 ASP A CA 1
ATOM 1408 C C . ASP A 1 183 ? 2.116 -2.389 -17.943 1.00 90.38 183 ASP A C 1
ATOM 1410 O O . ASP A 1 183 ? 2.186 -3.597 -17.702 1.00 90.38 183 ASP A O 1
ATOM 1414 N N . ASN A 1 184 ? 2.146 -1.468 -16.977 1.00 93.56 184 ASN A N 1
ATOM 1415 C CA . ASN A 1 184 ? 2.268 -1.820 -15.565 1.00 93.56 184 ASN A CA 1
ATOM 1416 C C . ASN A 1 184 ? 1.064 -2.621 -15.084 1.00 93.56 184 ASN A C 1
ATOM 1418 O O . ASN A 1 184 ? 1.241 -3.624 -14.411 1.00 93.56 184 ASN A O 1
ATOM 1422 N N . HIS A 1 185 ? -0.149 -2.218 -15.446 1.00 94.81 185 HIS A N 1
ATOM 1423 C CA . HIS A 1 185 ? -1.386 -2.866 -15.045 1.00 94.81 185 HIS A CA 1
ATOM 1424 C C . HIS A 1 185 ? -1.375 -4.344 -15.431 1.00 94.81 185 HIS A C 1
ATOM 1426 O O . HIS A 1 185 ? -1.565 -5.213 -14.581 1.00 94.81 185 HIS A O 1
ATOM 1432 N N . ARG A 1 186 ? -1.074 -4.635 -16.705 1.00 95.56 186 ARG A N 1
ATOM 1433 C CA . ARG A 1 186 ? -0.991 -6.009 -17.221 1.00 95.56 186 ARG A CA 1
ATOM 1434 C C . ARG A 1 186 ? 0.114 -6.809 -16.541 1.00 95.56 186 ARG A C 1
ATOM 1436 O O . ARG A 1 186 ? -0.104 -7.967 -16.191 1.00 95.56 186 ARG A O 1
ATOM 1443 N N . LEU A 1 187 ? 1.284 -6.204 -16.342 1.00 96.19 187 LEU A N 1
ATOM 1444 C CA . LEU A 1 187 ? 2.409 -6.867 -15.689 1.00 96.19 187 LEU A CA 1
ATOM 1445 C C . LEU A 1 187 ? 2.118 -7.161 -14.211 1.00 96.19 187 LEU A C 1
ATOM 1447 O O . LEU A 1 187 ? 2.327 -8.282 -13.762 1.00 96.19 187 LEU A O 1
ATOM 1451 N N . LEU A 1 188 ? 1.598 -6.190 -13.460 1.00 97.50 188 LEU A N 1
ATOM 1452 C CA . LEU A 1 188 ? 1.237 -6.338 -12.049 1.00 97.50 188 LEU A CA 1
ATOM 1453 C C . LEU A 1 188 ? 0.139 -7.389 -11.856 1.00 97.50 188 LEU A C 1
ATOM 1455 O O . LEU A 1 188 ? 0.217 -8.168 -10.909 1.00 97.50 188 LEU A O 1
ATOM 1459 N N . GLU A 1 189 ? -0.843 -7.448 -12.760 1.00 96.94 189 GLU A N 1
ATOM 1460 C CA . GLU A 1 189 ? -1.874 -8.491 -12.767 1.00 96.94 189 GLU A CA 1
ATOM 1461 C C . GLU A 1 189 ? -1.260 -9.880 -12.994 1.00 96.94 189 GLU A C 1
ATOM 1463 O O . GLU A 1 189 ? -1.510 -10.814 -12.234 1.00 96.94 189 GLU A O 1
ATOM 1468 N N . ALA A 1 190 ? -0.382 -10.012 -13.994 1.00 97.56 190 ALA A N 1
ATOM 1469 C CA . ALA A 1 190 ? 0.309 -11.268 -14.264 1.00 97.56 190 ALA A CA 1
ATOM 1470 C C . ALA A 1 190 ? 1.186 -11.711 -13.079 1.00 97.56 190 ALA A C 1
ATOM 1472 O O . ALA A 1 190 ? 1.191 -12.888 -12.720 1.00 97.56 190 ALA A O 1
ATOM 1473 N N . LEU A 1 191 ? 1.909 -10.782 -12.446 1.00 97.62 191 LEU A N 1
ATOM 1474 C CA . LEU A 1 191 ? 2.737 -11.059 -11.270 1.00 97.62 191 LEU A CA 1
ATOM 1475 C C . LEU A 1 191 ? 1.890 -11.465 -10.058 1.00 97.62 191 LEU A C 1
ATOM 1477 O O . LEU A 1 191 ? 2.243 -12.428 -9.380 1.00 97.62 191 LEU A O 1
ATOM 1481 N N . SER A 1 192 ? 0.762 -10.792 -9.819 1.00 97.06 192 SER A N 1
ATOM 1482 C CA . SER A 1 192 ? -0.223 -11.176 -8.798 1.00 97.06 192 SER A CA 1
ATOM 1483 C C . SER A 1 192 ? -0.706 -12.617 -9.010 1.00 97.06 192 SER A C 1
ATOM 1485 O O . SER A 1 192 ? -0.611 -13.438 -8.095 1.00 97.06 192 SER A O 1
ATOM 1487 N N . GLY A 1 193 ? -1.102 -12.970 -10.239 1.00 97.75 193 GLY A N 1
ATOM 1488 C CA . GLY A 1 193 ? -1.504 -14.334 -10.588 1.00 97.75 193 GLY A CA 1
ATOM 1489 C C . GLY A 1 193 ? -0.397 -15.369 -10.352 1.00 97.75 193 GLY A C 1
ATOM 1490 O O . GLY A 1 193 ? -0.658 -16.441 -9.803 1.00 97.75 193 GLY A O 1
ATOM 1491 N N . ARG A 1 194 ? 0.859 -15.041 -10.690 1.00 97.88 194 ARG A N 1
ATOM 1492 C CA . ARG A 1 194 ? 2.021 -15.915 -10.428 1.00 97.88 194 ARG A CA 1
ATOM 1493 C C . ARG A 1 194 ? 2.272 -16.113 -8.930 1.00 97.88 194 ARG A C 1
ATOM 1495 O O . ARG A 1 194 ? 2.568 -17.233 -8.517 1.00 97.88 194 ARG A O 1
ATOM 1502 N N . VAL A 1 195 ? 2.137 -15.066 -8.110 1.00 96.50 195 VAL A N 1
ATOM 1503 C CA . VAL A 1 195 ? 2.234 -15.182 -6.642 1.00 96.50 195 VAL A CA 1
ATOM 1504 C C . VAL A 1 195 ? 1.136 -16.099 -6.108 1.00 96.50 195 VAL A C 1
ATOM 1506 O O . VAL A 1 195 ? 1.437 -17.024 -5.353 1.00 96.50 195 VAL A O 1
ATOM 1509 N N . ALA A 1 196 ? -0.112 -15.888 -6.531 1.00 95.81 196 ALA A N 1
ATOM 1510 C CA . ALA A 1 196 ? -1.240 -16.712 -6.107 1.00 95.81 196 ALA A CA 1
ATOM 1511 C C . ALA A 1 196 ? -1.031 -18.187 -6.474 1.00 95.81 196 ALA A C 1
ATOM 1513 O O . ALA A 1 196 ? -1.218 -19.062 -5.632 1.00 95.81 196 ALA A O 1
ATOM 1514 N N . GLN A 1 197 ? -0.560 -18.466 -7.691 1.00 97.19 197 GLN A N 1
ATOM 1515 C CA . GLN A 1 197 ? -0.265 -19.823 -8.147 1.00 97.19 197 GLN A CA 1
ATOM 1516 C C . GLN A 1 197 ? 0.884 -20.480 -7.365 1.00 97.19 197 GLN A C 1
ATOM 1518 O O . GLN A 1 197 ? 0.804 -21.663 -7.040 1.00 97.19 197 GLN A O 1
ATOM 1523 N N . ARG A 1 198 ? 1.966 -19.741 -7.086 1.00 96.62 198 ARG A N 1
ATOM 1524 C CA . ARG A 1 198 ? 3.178 -20.294 -6.459 1.00 96.62 198 ARG A CA 1
ATOM 1525 C C . ARG A 1 198 ? 3.056 -20.450 -4.947 1.00 96.62 198 ARG A C 1
ATOM 1527 O O . ARG A 1 198 ? 3.532 -21.443 -4.406 1.00 96.62 198 ARG A O 1
ATOM 1534 N N . TYR A 1 199 ? 2.469 -19.466 -4.274 1.00 94.38 199 TYR A N 1
ATOM 1535 C CA . TYR A 1 199 ? 2.457 -19.375 -2.811 1.00 94.38 199 TYR A CA 1
ATOM 1536 C C . TYR A 1 199 ? 1.065 -19.583 -2.206 1.00 94.38 199 TYR A C 1
ATOM 1538 O O . TYR A 1 199 ? 0.945 -19.665 -0.986 1.00 94.38 199 TYR A O 1
ATOM 1546 N N . GLY A 1 200 ? 0.013 -19.669 -3.029 1.00 94.00 200 GLY A N 1
ATOM 1547 C CA . GLY A 1 200 ? -1.365 -19.812 -2.558 1.00 94.00 200 GLY A CA 1
ATOM 1548 C C . GLY A 1 200 ? -1.917 -18.550 -1.892 1.00 94.00 200 GLY A C 1
ATOM 1549 O O . GLY A 1 200 ? -2.836 -18.658 -1.087 1.00 94.00 200 GLY A O 1
ATOM 1550 N N . ILE A 1 201 ? -1.345 -17.371 -2.167 1.00 93.31 201 ILE A N 1
ATOM 1551 C CA . ILE A 1 201 ? -1.711 -16.094 -1.533 1.00 93.31 201 ILE A CA 1
ATOM 1552 C C . ILE A 1 201 ? -2.275 -15.135 -2.600 1.00 93.31 201 ILE A C 1
ATOM 1554 O O . ILE A 1 201 ? -1.534 -14.751 -3.508 1.00 93.31 201 ILE A O 1
ATOM 1558 N N . PRO A 1 202 ? -3.551 -14.713 -2.516 1.00 92.81 202 PRO A N 1
ATOM 1559 C CA . PRO A 1 202 ? -4.206 -13.887 -3.532 1.00 92.81 202 PRO A CA 1
ATOM 1560 C C . PRO A 1 202 ? -3.884 -12.391 -3.362 1.00 92.81 202 PRO A C 1
ATOM 1562 O O . PRO A 1 202 ? -4.764 -11.572 -3.094 1.00 92.81 202 PRO A O 1
ATOM 1565 N N . VAL A 1 203 ? -2.611 -12.011 -3.490 1.00 93.88 203 VAL A N 1
ATOM 1566 C CA . VAL A 1 203 ? -2.206 -10.600 -3.375 1.00 93.88 203 VAL A CA 1
ATOM 1567 C C . VAL A 1 203 ? -2.719 -9.762 -4.545 1.00 93.88 203 VAL A C 1
ATOM 1569 O O . VAL A 1 203 ? -2.686 -10.205 -5.687 1.00 93.88 203 VAL A O 1
ATOM 1572 N N . GLY A 1 204 ? -3.155 -8.527 -4.291 1.00 93.75 204 GLY A N 1
ATOM 1573 C CA . GLY A 1 204 ? -3.575 -7.594 -5.345 1.00 93.75 204 GLY A CA 1
ATOM 1574 C C . GLY A 1 204 ? -2.421 -6.813 -5.986 1.00 93.75 204 GLY A C 1
ATOM 1575 O O . GLY A 1 204 ? -1.330 -6.711 -5.421 1.00 93.75 204 GLY A O 1
ATOM 1576 N N . ARG A 1 205 ? -2.688 -6.167 -7.132 1.00 96.25 205 ARG A N 1
ATOM 1577 C CA . ARG A 1 205 ? -1.727 -5.303 -7.855 1.00 96.25 205 ARG A CA 1
ATOM 1578 C C . ARG A 1 205 ? -1.110 -4.213 -6.977 1.00 96.25 205 ARG A C 1
ATOM 1580 O O . ARG A 1 205 ? 0.083 -3.949 -7.082 1.00 96.25 205 ARG A O 1
ATOM 1587 N N . VAL A 1 206 ? -1.916 -3.618 -6.091 1.00 96.25 206 VAL A N 1
ATOM 1588 C CA . VAL A 1 206 ? -1.471 -2.598 -5.127 1.00 96.25 206 VAL A CA 1
ATOM 1589 C C . VAL A 1 206 ? -0.337 -3.136 -4.257 1.00 96.25 206 VAL A C 1
ATOM 1591 O O . VAL A 1 206 ? 0.715 -2.508 -4.153 1.00 96.25 206 VAL A O 1
ATOM 1594 N N . ARG A 1 207 ? -0.512 -4.337 -3.696 1.00 95.19 207 ARG A N 1
ATOM 1595 C CA . ARG A 1 207 ? 0.502 -4.979 -2.859 1.00 95.19 207 ARG A CA 1
ATOM 1596 C C . ARG A 1 207 ? 1.744 -5.372 -3.658 1.00 95.19 207 ARG A C 1
ATOM 1598 O O . ARG A 1 207 ? 2.853 -5.188 -3.167 1.00 95.19 207 ARG A O 1
ATOM 1605 N N . VAL A 1 208 ? 1.569 -5.873 -4.882 1.00 96.19 208 VAL A N 1
ATOM 1606 C CA . VAL A 1 208 ? 2.688 -6.235 -5.767 1.00 96.19 208 VAL A CA 1
ATOM 1607 C C . VAL A 1 208 ? 3.556 -5.015 -6.089 1.00 96.19 208 VAL A C 1
ATOM 1609 O O . VAL A 1 208 ? 4.773 -5.078 -5.922 1.00 96.19 208 VAL A O 1
ATOM 1612 N N . LEU A 1 209 ? 2.955 -3.894 -6.506 1.00 95.81 209 LEU A N 1
ATOM 1613 C CA . LEU A 1 209 ? 3.703 -2.671 -6.812 1.00 95.81 209 LEU A CA 1
ATOM 1614 C C . LEU A 1 209 ? 4.448 -2.147 -5.578 1.00 95.81 209 LEU A C 1
ATOM 1616 O O . LEU A 1 209 ? 5.628 -1.815 -5.665 1.00 95.81 209 LEU A O 1
ATOM 1620 N N . ASP A 1 210 ? 3.775 -2.116 -4.428 1.00 92.88 210 ASP A N 1
ATOM 1621 C CA . ASP A 1 210 ? 4.345 -1.670 -3.156 1.00 92.88 210 ASP A CA 1
ATOM 1622 C C . ASP A 1 210 ? 5.600 -2.478 -2.767 1.00 92.88 210 ASP A C 1
ATOM 1624 O O . ASP A 1 210 ? 6.645 -1.907 -2.449 1.00 92.88 210 ASP A O 1
ATOM 1628 N N . GLN A 1 211 ? 5.541 -3.809 -2.895 1.00 90.81 211 GLN A N 1
ATOM 1629 C CA . GLN A 1 211 ? 6.682 -4.696 -2.642 1.00 90.81 211 GLN A CA 1
ATOM 1630 C C . GLN A 1 211 ? 7.850 -4.442 -3.589 1.00 90.81 211 GLN A C 1
ATOM 1632 O O . GLN A 1 211 ? 9.004 -4.462 -3.150 1.00 90.81 211 GLN A O 1
ATOM 1637 N N . LEU A 1 212 ? 7.554 -4.234 -4.872 1.00 91.31 212 LEU A N 1
ATOM 1638 C CA . LEU A 1 212 ? 8.560 -4.006 -5.902 1.00 91.31 212 LEU A CA 1
ATOM 1639 C C . LEU A 1 212 ? 9.275 -2.671 -5.695 1.00 91.31 212 LEU A C 1
ATOM 1641 O O . LEU A 1 212 ? 10.504 -2.662 -5.678 1.00 91.31 212 LEU A O 1
ATOM 1645 N N . ILE A 1 213 ? 8.533 -1.581 -5.460 1.00 87.50 213 ILE A N 1
ATOM 1646 C CA . ILE A 1 213 ? 9.113 -0.266 -5.144 1.00 87.50 213 ILE A CA 1
ATOM 1647 C C . ILE A 1 213 ? 10.004 -0.381 -3.909 1.00 87.50 213 ILE A C 1
ATOM 1649 O O . ILE A 1 213 ? 11.159 0.039 -3.939 1.00 87.50 213 ILE A O 1
ATOM 1653 N N . TRP A 1 214 ? 9.499 -0.990 -2.831 1.00 81.19 214 TRP A N 1
ATOM 1654 C CA . TRP A 1 214 ? 10.267 -1.123 -1.597 1.00 81.19 214 TRP A CA 1
ATOM 1655 C C . TRP A 1 214 ? 11.545 -1.937 -1.801 1.00 81.19 214 TRP A C 1
ATOM 1657 O O . TRP A 1 214 ? 12.591 -1.588 -1.261 1.00 81.19 214 TRP A O 1
ATOM 1667 N N . PHE A 1 215 ? 11.481 -3.047 -2.539 1.00 75.06 215 PHE A N 1
ATOM 1668 C CA . PHE A 1 215 ? 12.647 -3.908 -2.722 1.00 75.06 215 PHE A CA 1
ATOM 1669 C C . PHE A 1 215 ? 13.696 -3.265 -3.616 1.00 75.06 215 PHE A C 1
ATOM 1671 O O . PHE A 1 215 ? 14.868 -3.284 -3.264 1.00 75.06 215 PHE A O 1
ATOM 1678 N N . ASP A 1 216 ? 13.285 -2.681 -4.739 1.00 70.75 216 ASP A N 1
ATOM 1679 C CA . ASP A 1 216 ? 14.227 -2.154 -5.721 1.00 70.75 216 ASP A CA 1
ATOM 1680 C C . ASP A 1 216 ? 14.881 -0.845 -5.260 1.00 70.75 216 ASP A C 1
ATOM 1682 O O . ASP A 1 216 ? 16.062 -0.613 -5.504 1.00 70.75 216 ASP A O 1
ATOM 1686 N N . TRP A 1 217 ? 14.144 -0.012 -4.519 1.00 59.28 217 TRP A N 1
ATOM 1687 C CA . TRP A 1 217 ? 14.660 1.260 -4.010 1.00 59.28 217 TRP A CA 1
ATOM 1688 C C . TRP A 1 217 ? 15.743 1.087 -2.939 1.00 59.28 217 TRP A C 1
ATOM 1690 O O . TRP A 1 217 ? 16.663 1.894 -2.831 1.00 59.28 217 TRP A O 1
ATOM 1700 N N . ASN A 1 218 ? 15.653 0.028 -2.131 1.00 52.97 218 ASN A N 1
ATOM 1701 C CA . ASN A 1 218 ? 16.604 -0.239 -1.049 1.00 52.97 218 ASN A CA 1
ATOM 1702 C C . ASN A 1 218 ? 17.955 -0.806 -1.539 1.00 52.97 218 ASN A C 1
ATOM 1704 O O . ASN A 1 218 ? 18.799 -1.150 -0.715 1.00 52.97 218 ASN A O 1
ATOM 1708 N N . VAL A 1 219 ? 18.168 -0.913 -2.857 1.00 51.00 219 VAL A N 1
ATOM 1709 C CA . VAL A 1 219 ? 19.346 -1.543 -3.493 1.00 51.00 219 VAL A CA 1
ATOM 1710 C C . VAL A 1 219 ? 20.169 -0.523 -4.310 1.00 51.00 219 VAL A C 1
ATOM 1712 O O . VAL A 1 219 ? 20.889 -0.859 -5.247 1.00 51.00 219 VAL A O 1
ATOM 1715 N N . VAL A 1 220 ? 20.075 0.765 -3.973 1.00 48.44 220 VAL A N 1
ATOM 1716 C CA . VAL A 1 220 ? 20.775 1.834 -4.703 1.00 48.44 220 VAL A CA 1
ATOM 1717 C C . VAL A 1 220 ? 22.095 2.196 -4.010 1.00 48.44 220 VAL A C 1
ATOM 1719 O O . VAL A 1 220 ? 22.094 2.855 -2.972 1.00 48.44 220 VAL A O 1
ATOM 1722 N N . GLU A 1 221 ? 23.230 1.838 -4.622 1.00 42.53 221 GLU A N 1
ATOM 1723 C CA . GLU A 1 221 ? 24.544 2.437 -4.336 1.00 42.53 221 GLU A CA 1
ATOM 1724 C C . GLU A 1 221 ? 24.956 3.409 -5.456 1.00 42.53 221 GLU A C 1
ATOM 1726 O O . GLU A 1 221 ? 24.636 3.230 -6.633 1.00 42.53 221 GLU A O 1
ATOM 1731 N N . ALA A 1 222 ? 25.681 4.471 -5.093 1.00 42.72 222 ALA A N 1
ATOM 1732 C CA . ALA A 1 222 ? 26.263 5.402 -6.055 1.00 42.72 222 ALA A CA 1
ATOM 1733 C C . ALA A 1 222 ? 27.616 4.860 -6.546 1.00 42.72 222 ALA A C 1
ATOM 1735 O O . ALA A 1 222 ? 28.586 4.903 -5.796 1.00 42.72 222 ALA A O 1
ATOM 1736 N N . ASP A 1 223 ? 27.683 4.384 -7.791 1.00 40.31 223 ASP A N 1
ATOM 1737 C CA . ASP A 1 223 ? 28.915 3.820 -8.376 1.00 40.31 223 ASP A CA 1
ATOM 1738 C C . ASP A 1 223 ? 29.891 4.942 -8.805 1.00 40.31 223 ASP A C 1
ATOM 1740 O O . ASP A 1 223 ? 31.067 4.915 -8.460 1.00 40.31 223 ASP A O 1
ATOM 1744 N N . GLU A 1 224 ? 29.398 6.004 -9.464 1.00 37.22 224 GLU A N 1
ATOM 1745 C CA . GLU A 1 224 ? 30.185 7.171 -9.918 1.00 37.22 224 GLU A CA 1
ATOM 1746 C C . GLU A 1 224 ? 29.332 8.464 -9.938 1.00 37.22 224 GLU A C 1
ATOM 1748 O O . GLU A 1 224 ? 28.097 8.396 -9.898 1.00 37.22 224 GLU A O 1
ATOM 1753 N N . PRO A 1 225 ? 29.925 9.679 -10.022 1.00 39.81 225 PRO A N 1
ATOM 1754 C CA . PRO A 1 225 ? 29.162 10.908 -10.241 1.00 39.81 225 PRO A CA 1
ATOM 1755 C C . PRO A 1 225 ? 28.321 10.820 -11.528 1.00 39.81 225 PRO A C 1
ATOM 1757 O O . PRO A 1 225 ? 28.845 10.907 -12.632 1.00 39.81 225 PRO A O 1
ATOM 1760 N N . GLY A 1 226 ? 27.003 10.669 -11.378 1.00 40.06 226 GLY A N 1
ATOM 1761 C CA . GLY A 1 226 ? 26.049 10.700 -12.493 1.00 40.06 226 GLY A CA 1
ATOM 1762 C C . GLY A 1 226 ? 25.691 9.345 -13.114 1.00 40.06 226 GLY A C 1
ATOM 1763 O O . GLY A 1 226 ? 24.940 9.335 -14.087 1.00 40.06 226 GLY A O 1
ATOM 1764 N N . LYS A 1 227 ? 26.156 8.214 -12.563 1.00 34.88 227 LYS A N 1
ATOM 1765 C CA . LYS A 1 227 ? 25.703 6.870 -12.965 1.00 34.88 227 LYS A CA 1
ATOM 1766 C C . LYS A 1 227 ? 25.086 6.129 -11.782 1.00 34.88 227 LYS A C 1
ATOM 1768 O O . LYS A 1 227 ? 25.715 5.971 -10.739 1.00 34.88 227 LYS A O 1
ATOM 1773 N N . TRP A 1 228 ? 23.848 5.682 -11.968 1.00 42.06 228 TRP A N 1
ATOM 1774 C CA . TRP A 1 228 ? 23.107 4.862 -11.013 1.00 42.06 228 TRP A CA 1
ATOM 1775 C C . TRP A 1 228 ? 23.285 3.398 -11.405 1.00 42.06 228 TRP A C 1
ATOM 1777 O O . TRP A 1 228 ? 22.938 3.022 -12.526 1.00 42.06 228 TRP A O 1
ATOM 1787 N N . VAL A 1 229 ? 23.842 2.581 -10.513 1.00 36.69 229 VAL A N 1
ATOM 1788 C CA . VAL A 1 229 ? 23.994 1.142 -10.743 1.00 36.69 229 VAL A CA 1
ATOM 1789 C C . VAL A 1 229 ? 23.293 0.410 -9.612 1.00 36.69 229 VAL A C 1
ATOM 1791 O O . VAL A 1 229 ? 23.605 0.602 -8.441 1.00 36.69 229 VAL A O 1
ATOM 1794 N N . VAL A 1 230 ? 22.336 -0.440 -9.978 1.00 38.91 230 VAL A N 1
ATOM 1795 C CA . VAL A 1 230 ? 21.692 -1.379 -9.058 1.00 38.91 230 VAL A CA 1
ATOM 1796 C C . VAL A 1 230 ? 22.710 -2.477 -8.756 1.00 38.91 230 VAL A C 1
ATOM 1798 O O . VAL A 1 230 ? 22.805 -3.469 -9.480 1.00 38.91 230 VAL A O 1
ATOM 1801 N N . ARG A 1 231 ? 23.528 -2.294 -7.716 1.00 34.94 231 ARG A N 1
ATOM 1802 C CA . ARG A 1 231 ? 24.333 -3.388 -7.172 1.00 34.94 231 ARG A CA 1
ATOM 1803 C C . ARG A 1 231 ? 23.456 -4.146 -6.193 1.00 34.94 231 ARG A C 1
ATOM 1805 O O . ARG A 1 231 ? 23.370 -3.726 -5.058 1.00 34.94 231 ARG A O 1
ATOM 1812 N N . GLY A 1 232 ? 22.799 -5.193 -6.702 1.00 34.41 232 GLY A N 1
ATOM 1813 C CA . GLY A 1 232 ? 22.319 -6.408 -6.020 1.00 34.41 232 GLY A CA 1
ATOM 1814 C C . GLY A 1 232 ? 21.807 -6.340 -4.573 1.00 34.41 232 GLY A C 1
ATOM 1815 O O . GLY A 1 232 ? 22.370 -5.684 -3.720 1.00 34.41 232 GLY A O 1
ATOM 1816 N N . PHE A 1 233 ? 20.756 -7.120 -4.299 1.00 36.38 233 PHE A N 1
ATOM 1817 C CA . PHE A 1 233 ? 20.272 -7.547 -2.977 1.00 36.38 233 PHE A CA 1
ATOM 1818 C C . PHE A 1 233 ? 20.901 -6.827 -1.773 1.00 36.38 233 PHE A C 1
ATOM 1820 O O . PHE A 1 233 ? 22.006 -7.170 -1.354 1.00 36.38 233 PHE A O 1
ATOM 1827 N N . ALA A 1 234 ? 20.154 -5.939 -1.114 1.00 34.12 234 ALA A N 1
ATOM 1828 C CA . ALA A 1 234 ? 20.397 -5.776 0.309 1.00 34.12 234 ALA A CA 1
ATOM 1829 C C . ALA A 1 234 ? 20.176 -7.168 0.917 1.00 34.12 234 ALA A C 1
ATOM 1831 O O . ALA A 1 234 ? 19.036 -7.636 0.999 1.00 34.12 234 ALA A O 1
ATOM 1832 N N . GLU A 1 235 ? 21.260 -7.870 1.252 1.00 31.91 235 GLU A N 1
ATOM 1833 C CA . GLU A 1 235 ? 21.238 -9.075 2.071 1.00 31.91 235 GLU A CA 1
ATOM 1834 C C . GLU A 1 235 ? 20.746 -8.677 3.465 1.00 31.91 235 GLU A C 1
ATOM 1836 O O . GLU A 1 235 ? 21.472 -8.690 4.454 1.00 31.91 235 GLU A O 1
ATOM 1841 N N . TRP A 1 236 ? 19.461 -8.356 3.575 1.00 32.47 236 TRP A N 1
ATOM 1842 C CA . TRP A 1 236 ? 18.730 -8.635 4.791 1.00 32.47 236 TRP A CA 1
ATOM 1843 C C . TRP A 1 236 ? 18.569 -10.148 4.849 1.00 32.47 236 TRP A C 1
ATOM 1845 O O . TRP A 1 236 ? 17.508 -10.705 4.579 1.00 32.47 236 TRP A O 1
ATOM 1855 N N . GLY A 1 237 ? 19.661 -10.827 5.196 1.00 27.16 237 GLY A N 1
ATOM 1856 C CA . GLY A 1 237 ? 19.548 -12.076 5.912 1.00 27.16 237 GLY A CA 1
ATOM 1857 C C . GLY A 1 237 ? 18.890 -11.734 7.239 1.00 27.16 237 GLY A C 1
ATOM 1858 O O . GLY A 1 237 ? 19.561 -11.260 8.156 1.00 27.16 237 GLY A O 1
ATOM 1859 N N . TYR A 1 238 ? 17.578 -11.953 7.352 1.00 29.88 238 TYR A N 1
ATOM 1860 C CA . TYR A 1 238 ? 16.998 -12.188 8.666 1.00 29.88 238 TYR A CA 1
ATOM 1861 C C . TYR A 1 238 ? 17.757 -13.385 9.241 1.00 29.88 238 TYR A C 1
ATOM 1863 O O . TYR A 1 238 ? 17.550 -14.524 8.834 1.00 29.88 238 TYR A O 1
ATOM 1871 N N . THR A 1 239 ? 18.726 -13.098 10.106 1.00 27.39 239 THR A N 1
ATOM 1872 C CA . THR A 1 239 ? 19.454 -14.107 10.865 1.00 27.39 239 THR A CA 1
ATOM 1873 C C . THR A 1 239 ? 18.737 -14.160 12.205 1.00 27.39 239 THR A C 1
ATOM 1875 O O . THR A 1 239 ? 18.861 -13.197 12.968 1.00 27.39 239 THR A O 1
ATOM 1878 N N . PRO A 1 240 ? 17.942 -15.203 12.503 1.00 27.39 240 PRO A N 1
ATOM 1879 C CA . PRO A 1 240 ? 17.341 -15.336 13.821 1.00 27.39 240 PRO A CA 1
ATOM 1880 C C . PRO A 1 240 ? 18.464 -15.268 14.868 1.00 27.39 240 PRO A C 1
ATOM 1882 O O . PRO A 1 240 ? 19.364 -16.104 14.855 1.00 27.39 240 PRO A O 1
ATOM 1885 N N . GLY A 1 241 ? 18.453 -14.245 15.728 1.00 29.20 241 GLY A N 1
ATOM 1886 C CA . GLY A 1 241 ? 19.409 -14.115 16.834 1.00 29.20 241 GLY A CA 1
ATOM 1887 C C . GLY A 1 241 ? 20.646 -13.234 16.615 1.00 29.20 241 GLY A C 1
ATOM 1888 O O . GLY A 1 241 ? 21.564 -13.317 17.427 1.00 29.20 241 GLY A O 1
ATOM 1889 N N . ARG A 1 242 ? 20.713 -12.371 15.588 1.00 27.17 242 ARG A N 1
ATOM 1890 C CA . ARG A 1 242 ? 21.716 -11.287 15.605 1.00 27.17 242 ARG A CA 1
ATOM 1891 C C . ARG A 1 242 ? 21.273 -10.184 16.567 1.00 27.17 242 ARG A C 1
ATOM 1893 O O . ARG A 1 242 ? 20.353 -9.442 16.252 1.00 27.17 242 ARG A O 1
ATOM 1900 N N . ASP A 1 243 ? 21.954 -10.115 17.709 1.00 36.50 243 ASP A N 1
ATOM 1901 C CA . ASP A 1 243 ? 21.903 -9.018 18.678 1.00 36.50 243 ASP A CA 1
ATOM 1902 C C . ASP A 1 243 ? 22.163 -7.674 17.977 1.00 36.50 243 ASP A C 1
ATOM 1904 O O . ASP A 1 243 ? 23.291 -7.311 17.645 1.00 36.50 243 ASP A O 1
ATOM 1908 N N . ASP A 1 244 ? 21.097 -6.920 17.761 1.00 33.97 244 ASP A N 1
ATOM 1909 C CA . ASP A 1 244 ? 21.042 -5.580 17.183 1.00 33.97 244 ASP A CA 1
ATOM 1910 C C . ASP A 1 244 ? 21.208 -4.477 18.247 1.00 33.97 244 ASP A C 1
ATOM 1912 O O . ASP A 1 244 ? 20.797 -3.332 18.073 1.00 33.97 244 ASP A O 1
ATOM 1916 N N . GLY A 1 245 ? 21.871 -4.796 19.364 1.00 28.62 245 GLY A N 1
ATOM 1917 C CA . GLY A 1 245 ? 22.295 -3.799 20.351 1.00 28.62 245 GLY A CA 1
ATOM 1918 C C . GLY A 1 245 ? 21.155 -3.137 21.131 1.00 28.62 245 GLY A C 1
ATOM 1919 O O . GLY A 1 245 ? 21.400 -2.192 21.886 1.00 28.62 245 GLY A O 1
ATOM 1920 N N . ILE A 1 246 ? 19.924 -3.646 21.028 1.00 27.20 246 ILE A N 1
ATOM 1921 C CA . ILE A 1 246 ? 18.851 -3.311 21.962 1.00 27.20 246 ILE A CA 1
ATOM 1922 C C . ILE A 1 246 ? 19.174 -4.019 23.279 1.00 27.20 246 ILE A C 1
ATOM 1924 O O . ILE A 1 246 ? 18.903 -5.208 23.447 1.00 27.20 246 ILE A O 1
ATOM 1928 N N . ARG A 1 247 ? 19.772 -3.288 24.229 1.00 25.38 247 ARG A N 1
ATOM 1929 C CA . ARG A 1 247 ? 19.907 -3.757 25.614 1.00 25.38 247 ARG A CA 1
ATOM 1930 C C . ARG A 1 247 ? 18.523 -4.137 26.130 1.00 25.38 247 ARG A C 1
ATOM 1932 O O . ARG A 1 247 ? 17.700 -3.268 26.414 1.00 25.38 247 ARG A O 1
ATOM 1939 N N . ARG A 1 248 ? 18.287 -5.437 26.275 1.00 28.28 248 ARG A N 1
ATOM 1940 C CA . ARG A 1 248 ? 17.176 -5.952 27.067 1.00 28.28 248 ARG A CA 1
ATOM 1941 C C . ARG A 1 248 ? 17.493 -5.624 28.527 1.00 28.28 248 ARG A C 1
ATOM 1943 O O . ARG A 1 248 ? 18.511 -6.067 29.053 1.00 28.28 248 ARG A O 1
ATOM 1950 N N . GLY A 1 249 ? 16.685 -4.746 29.121 1.00 26.73 249 GLY A N 1
ATOM 1951 C CA . GLY A 1 249 ? 16.638 -4.568 30.573 1.00 26.73 249 GLY A CA 1
ATOM 1952 C C . GLY A 1 249 ? 16.155 -5.856 31.255 1.00 26.73 249 GLY A C 1
ATOM 1953 O O . GLY A 1 249 ? 15.656 -6.730 30.547 1.00 26.73 249 GLY A O 1
ATOM 1954 N N . PRO A 1 250 ? 16.359 -5.963 32.579 1.00 32.59 250 PRO A N 1
ATOM 1955 C CA . PRO A 1 250 ? 16.494 -7.219 33.323 1.00 32.59 250 PRO A CA 1
ATOM 1956 C C . PRO A 1 250 ? 15.353 -8.219 33.132 1.00 32.59 250 PRO A C 1
ATOM 1958 O O . PRO A 1 250 ? 14.184 -7.781 33.038 1.00 32.59 250 PRO A O 1
#

Organism: Myxococcus xanthus (NCBI:txid34)